Protein AF-A0A970LJ92-F1 (afdb_monomer)

Secondary structure (DSSP, 8-state):
--TTEEEEE-HHHHHHHHHHHHHHHHHHHH--TTTTTHHHHHHHHHHHT-HHHHHHHHHHHHHHHHHHHHHHHHHHHHHHHTEEEEETTEE-HHHHHHHHHHHHHHHHHHHHHHH-------HHHHHHHHHHHHHHHTT-TTS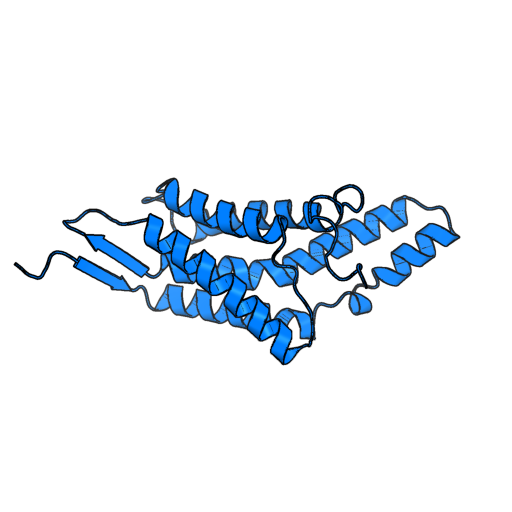-HHHHHHHHHHHHHHHHHHTT-GGGGGGT-S-TTT--

Structure (mmCIF, N/CA/C/O backbone):
data_AF-A0A970LJ92-F1
#
_entry.id   AF-A0A970LJ92-F1
#
loop_
_atom_site.group_PDB
_atom_site.id
_atom_site.type_symbol
_atom_site.label_atom_id
_atom_site.label_alt_id
_atom_site.label_comp_id
_atom_site.label_asym_id
_atom_site.label_entity_id
_atom_site.label_seq_id
_atom_site.pdbx_PDB_ins_code
_atom_site.Cartn_x
_atom_site.Cartn_y
_atom_site.Cartn_z
_atom_site.occupancy
_atom_site.B_iso_or_equiv
_atom_site.auth_seq_id
_atom_site.auth_comp_id
_atom_site.auth_asym_id
_atom_site.auth_atom_id
_atom_site.pdbx_PDB_model_num
ATOM 1 N N . MET A 1 1 ? 11.101 -5.619 -40.720 1.00 45.12 1 MET A N 1
ATOM 2 C CA . MET A 1 1 ? 10.030 -4.841 -40.057 1.00 45.12 1 MET A CA 1
ATOM 3 C C . MET A 1 1 ? 9.593 -5.571 -38.783 1.00 45.12 1 MET A C 1
ATOM 5 O O . MET A 1 1 ? 8.442 -5.957 -38.713 1.00 45.12 1 MET A O 1
ATOM 9 N N . ILE A 1 2 ? 10.493 -5.865 -37.826 1.00 51.31 2 ILE A N 1
ATOM 10 C CA . ILE A 1 2 ? 10.116 -6.641 -36.615 1.00 51.31 2 ILE A CA 1
ATOM 11 C C . ILE A 1 2 ? 10.767 -6.128 -35.303 1.00 51.31 2 ILE A C 1
ATOM 13 O O . ILE A 1 2 ? 10.144 -6.275 -34.263 1.00 51.31 2 ILE A O 1
ATOM 17 N N . ASP A 1 3 ? 11.875 -5.377 -35.302 1.00 56.06 3 ASP A N 1
ATOM 18 C CA . ASP A 1 3 ? 12.500 -4.929 -34.031 1.00 56.06 3 ASP A CA 1
ATOM 19 C C . ASP A 1 3 ? 12.093 -3.515 -33.573 1.00 56.06 3 ASP A C 1
ATOM 21 O O . ASP A 1 3 ? 12.941 -2.646 -33.378 1.00 56.06 3 ASP A O 1
ATOM 25 N N . ARG A 1 4 ? 10.789 -3.251 -33.409 1.00 68.06 4 ARG A N 1
ATOM 26 C CA . ARG A 1 4 ? 10.315 -1.959 -32.855 1.00 68.06 4 ARG A CA 1
ATOM 27 C C . ARG A 1 4 ? 10.109 -1.966 -31.342 1.00 68.06 4 ARG A C 1
ATOM 29 O O . ARG A 1 4 ? 10.055 -0.894 -30.750 1.00 68.06 4 ARG A O 1
ATOM 36 N N . ILE A 1 5 ? 9.994 -3.144 -30.723 1.00 72.69 5 ILE A N 1
ATOM 37 C CA . ILE A 1 5 ? 9.736 -3.300 -29.285 1.00 72.69 5 ILE A CA 1
ATOM 38 C C . ILE A 1 5 ? 11.010 -3.787 -28.599 1.00 72.69 5 ILE A C 1
ATOM 40 O O . ILE A 1 5 ? 11.493 -4.874 -28.912 1.00 72.69 5 ILE A O 1
ATOM 44 N N . LYS A 1 6 ? 11.528 -3.018 -27.637 1.00 77.50 6 LYS A N 1
ATOM 45 C CA . LYS A 1 6 ? 12.606 -3.462 -26.740 1.00 77.50 6 LYS A CA 1
ATOM 46 C C . LYS A 1 6 ? 12.075 -3.546 -25.314 1.00 77.50 6 LYS A C 1
ATOM 48 O O . LYS A 1 6 ? 11.396 -2.629 -24.846 1.00 77.50 6 LYS A O 1
ATOM 53 N N . ILE A 1 7 ? 12.374 -4.658 -24.647 1.00 77.44 7 ILE A N 1
ATOM 54 C CA . ILE A 1 7 ? 12.015 -4.906 -23.250 1.00 77.44 7 ILE A CA 1
ATOM 55 C C . ILE A 1 7 ? 13.312 -5.057 -22.462 1.00 77.44 7 ILE A C 1
ATOM 57 O O . ILE A 1 7 ? 14.014 -6.053 -22.625 1.00 77.44 7 ILE A O 1
ATOM 61 N N . ASP A 1 8 ? 13.596 -4.090 -21.597 1.00 81.00 8 ASP A N 1
ATOM 62 C CA . ASP A 1 8 ? 14.701 -4.159 -20.645 1.00 81.00 8 ASP A CA 1
ATOM 63 C C . ASP A 1 8 ? 14.162 -4.523 -19.258 1.00 81.00 8 ASP A C 1
ATOM 65 O O . ASP A 1 8 ? 13.106 -4.046 -18.833 1.00 81.00 8 ASP A O 1
ATOM 69 N N . PHE A 1 9 ? 14.878 -5.403 -18.553 1.00 84.25 9 PHE A N 1
ATOM 70 C CA . PHE A 1 9 ? 14.447 -5.942 -17.264 1.00 84.25 9 PHE A CA 1
ATOM 71 C C . PHE A 1 9 ? 15.549 -5.849 -16.207 1.00 84.25 9 PHE A C 1
ATOM 73 O O . PHE A 1 9 ? 16.580 -6.526 -16.298 1.00 84.25 9 PHE A O 1
ATOM 80 N N . GLU A 1 10 ? 15.317 -5.057 -15.157 1.00 87.69 10 GLU A N 1
ATOM 81 C CA . GLU A 1 10 ? 16.270 -4.913 -14.055 1.00 87.69 10 GLU A CA 1
ATOM 82 C C . GLU A 1 10 ? 16.042 -5.993 -12.985 1.00 87.69 10 GLU A C 1
ATOM 84 O O . GLU A 1 10 ? 15.281 -5.827 -12.028 1.00 87.69 10 GLU A O 1
ATOM 89 N N . LYS A 1 11 ? 16.766 -7.114 -13.120 1.00 89.38 11 LYS A N 1
ATOM 90 C CA . LYS A 1 11 ? 16.648 -8.296 -12.241 1.00 89.38 11 LYS A CA 1
ATOM 91 C C . LYS A 1 11 ? 16.735 -7.972 -10.746 1.00 89.38 11 LYS A C 1
ATOM 93 O O . LYS A 1 11 ? 16.031 -8.585 -9.947 1.00 89.38 11 LYS A O 1
ATOM 98 N N . ARG A 1 12 ? 17.597 -7.024 -10.360 1.00 90.94 12 ARG A N 1
ATOM 99 C CA . ARG A 1 12 ? 17.777 -6.623 -8.957 1.00 90.94 12 ARG A CA 1
ATOM 100 C C . ARG A 1 12 ? 16.501 -6.002 -8.391 1.00 90.94 12 ARG A C 1
ATOM 102 O O . ARG A 1 12 ? 16.063 -6.408 -7.319 1.00 90.94 12 ARG A O 1
ATOM 109 N N . ASN A 1 13 ? 15.907 -5.049 -9.105 1.00 90.00 13 ASN A N 1
ATOM 110 C CA . ASN A 1 13 ? 14.698 -4.367 -8.645 1.00 90.00 13 ASN A CA 1
ATOM 111 C C . ASN A 1 13 ? 13.528 -5.348 -8.618 1.00 90.00 13 ASN A C 1
ATOM 113 O O . ASN A 1 13 ? 12.818 -5.409 -7.621 1.00 90.00 13 ASN A O 1
ATOM 117 N N . ALA A 1 14 ? 13.405 -6.202 -9.637 1.00 91.12 14 ALA A N 1
ATOM 118 C CA . ALA A 1 14 ? 12.398 -7.256 -9.644 1.00 91.12 14 ALA A CA 1
ATOM 119 C C . ALA A 1 14 ? 12.512 -8.187 -8.426 1.00 91.12 14 ALA A C 1
ATOM 121 O O . ALA A 1 14 ? 11.508 -8.475 -7.780 1.00 91.12 14 ALA A O 1
ATOM 122 N N . PHE A 1 15 ? 13.729 -8.611 -8.061 1.00 94.06 15 PHE A N 1
ATOM 123 C CA . PHE A 1 15 ? 13.947 -9.440 -6.873 1.00 94.06 15 PHE A CA 1
ATOM 124 C C . PHE A 1 15 ? 13.547 -8.720 -5.579 1.00 94.06 15 PHE A C 1
ATOM 126 O O . PHE A 1 15 ? 12.848 -9.300 -4.750 1.00 94.06 15 PHE A O 1
ATOM 133 N N . ILE A 1 16 ? 13.934 -7.448 -5.421 1.00 93.81 16 ILE A N 1
ATOM 134 C CA . ILE A 1 16 ? 13.539 -6.623 -4.266 1.00 93.81 16 ILE A CA 1
ATOM 135 C C . ILE A 1 16 ? 12.014 -6.497 -4.194 1.00 93.81 16 ILE A C 1
ATOM 137 O O . ILE A 1 16 ? 11.426 -6.671 -3.128 1.00 93.81 16 ILE A O 1
ATOM 141 N N . GLY A 1 17 ? 11.367 -6.227 -5.327 1.00 93.50 17 GLY A N 1
ATOM 142 C CA . GLY A 1 17 ? 9.921 -6.091 -5.397 1.00 93.50 17 GLY A CA 1
ATOM 143 C C . GLY A 1 17 ? 9.191 -7.392 -5.049 1.00 93.50 17 GLY A C 1
ATOM 144 O O . GLY A 1 17 ? 8.274 -7.372 -4.232 1.00 93.50 17 GLY A O 1
ATOM 145 N N . ILE A 1 18 ? 9.648 -8.535 -5.575 1.00 94.06 18 ILE A N 1
ATOM 146 C CA . ILE A 1 18 ? 9.107 -9.862 -5.230 1.00 94.06 18 ILE A CA 1
ATOM 147 C C . ILE A 1 18 ? 9.282 -10.145 -3.736 1.00 94.06 18 ILE A C 1
ATOM 149 O O . ILE A 1 18 ? 8.331 -10.562 -3.078 1.00 94.06 18 ILE A O 1
ATOM 153 N N . PHE A 1 19 ? 10.468 -9.883 -3.184 1.00 95.56 19 PHE A N 1
ATOM 154 C CA . PHE A 1 19 ? 10.735 -10.061 -1.758 1.00 95.56 19 PHE A CA 1
ATOM 155 C C . PHE A 1 19 ? 9.777 -9.233 -0.889 1.00 95.56 19 PHE A C 1
ATOM 157 O O . PHE A 1 19 ? 9.205 -9.752 0.069 1.00 95.56 19 PHE A O 1
ATOM 164 N N . LEU A 1 20 ? 9.537 -7.971 -1.254 1.00 95.19 20 LEU A N 1
ATOM 165 C CA . LEU A 1 20 ? 8.592 -7.099 -0.553 1.00 95.19 20 LEU A CA 1
ATOM 166 C C . LEU A 1 20 ? 7.137 -7.583 -0.665 1.00 95.19 20 LEU A C 1
ATOM 168 O O . LEU A 1 20 ? 6.407 -7.539 0.326 1.00 95.19 20 LEU A O 1
ATOM 172 N N . VAL A 1 21 ? 6.722 -8.102 -1.826 1.00 94.25 21 VAL A N 1
ATOM 173 C CA . VAL A 1 21 ? 5.400 -8.733 -1.988 1.00 94.25 21 VAL A CA 1
ATOM 174 C C . VAL A 1 21 ? 5.255 -9.943 -1.069 1.00 94.25 21 VAL A C 1
ATOM 176 O O . VAL A 1 21 ? 4.251 -10.052 -0.367 1.00 94.25 21 VAL A O 1
ATOM 179 N N . VAL A 1 22 ? 6.264 -10.817 -1.014 1.00 93.62 22 VAL A N 1
ATOM 180 C CA . VAL A 1 22 ? 6.262 -11.984 -0.118 1.00 93.62 22 VAL A CA 1
ATOM 181 C C . VAL A 1 22 ? 6.188 -11.552 1.347 1.00 93.62 22 VAL A C 1
ATOM 183 O O . VAL A 1 22 ? 5.393 -12.111 2.101 1.00 93.62 22 VAL A O 1
ATOM 186 N N . LEU A 1 23 ? 6.939 -10.519 1.746 1.00 93.12 23 LEU A N 1
ATOM 187 C CA . LEU A 1 23 ? 6.827 -9.941 3.088 1.00 93.12 23 LEU A CA 1
ATOM 188 C C . LEU A 1 23 ? 5.419 -9.408 3.373 1.00 93.12 23 LEU A C 1
ATOM 190 O O . LEU A 1 23 ? 4.900 -9.629 4.462 1.00 93.12 23 LEU A O 1
ATOM 194 N N . GLY A 1 24 ? 4.780 -8.750 2.404 1.00 90.31 24 GLY A N 1
ATOM 195 C CA . GLY A 1 24 ? 3.407 -8.264 2.546 1.00 90.31 24 GLY A CA 1
ATOM 196 C C . GLY A 1 24 ? 2.387 -9.393 2.697 1.00 90.31 24 GLY A C 1
ATOM 197 O O . GLY A 1 24 ? 1.479 -9.283 3.515 1.00 90.31 24 GLY A O 1
ATOM 198 N N . ILE A 1 25 ? 2.571 -10.502 1.975 1.00 88.88 25 ILE A N 1
ATOM 199 C CA . ILE A 1 25 ? 1.747 -11.712 2.120 1.00 88.88 25 ILE A CA 1
ATOM 200 C C . ILE A 1 25 ? 1.982 -12.378 3.483 1.00 88.88 25 ILE A C 1
ATOM 202 O O . ILE A 1 25 ? 1.052 -12.921 4.068 1.00 88.88 25 ILE A O 1
ATOM 206 N N . ALA A 1 26 ? 3.207 -12.343 4.009 1.00 88.94 26 ALA A N 1
ATOM 207 C CA . ALA A 1 26 ? 3.537 -12.900 5.320 1.00 88.94 26 ALA A CA 1
ATOM 208 C C . ALA A 1 26 ? 3.135 -11.985 6.492 1.00 88.94 26 ALA A C 1
ATOM 210 O O . ALA A 1 26 ? 2.993 -12.464 7.615 1.00 88.94 26 ALA A O 1
ATOM 211 N N . ALA A 1 27 ? 2.931 -10.684 6.257 1.00 87.75 27 ALA A N 1
ATOM 212 C CA . ALA A 1 27 ? 2.654 -9.698 7.302 1.00 87.75 27 ALA A CA 1
ATOM 213 C C . ALA A 1 27 ? 1.493 -10.074 8.250 1.00 87.75 27 ALA A C 1
ATOM 215 O O . ALA A 1 27 ? 1.670 -9.905 9.460 1.00 87.75 27 ALA A O 1
ATOM 216 N N . PRO A 1 28 ? 0.357 -10.643 7.788 1.00 84.56 28 PRO A N 1
ATOM 217 C CA . PRO A 1 28 ? -0.747 -11.038 8.669 1.00 84.56 28 PRO A 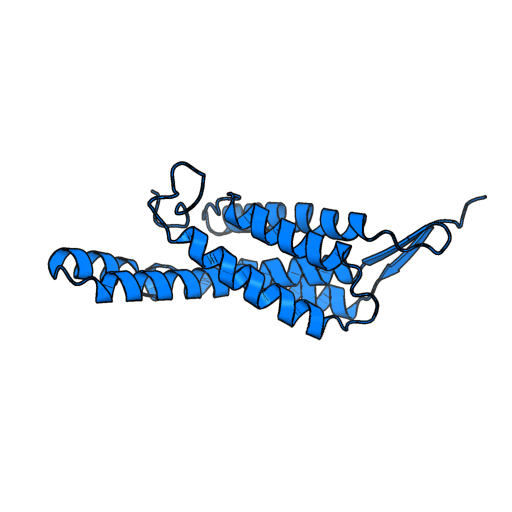CA 1
ATOM 218 C C . PRO A 1 28 ? -0.377 -12.074 9.745 1.00 84.56 28 PRO A C 1
ATOM 220 O O . PRO A 1 28 ? -1.047 -12.136 10.775 1.00 84.56 28 PRO A O 1
ATOM 223 N N . LEU A 1 29 ? 0.700 -12.853 9.555 1.00 82.94 29 LEU A N 1
ATOM 224 C CA . LEU A 1 29 ? 1.195 -13.808 10.561 1.00 82.94 29 LEU A CA 1
ATOM 225 C C . LEU A 1 29 ? 1.667 -13.114 11.842 1.00 82.94 29 LEU A C 1
ATOM 227 O O . LEU A 1 29 ? 1.527 -13.658 12.934 1.00 82.94 29 LEU A O 1
ATOM 231 N N . ILE A 1 30 ? 2.256 -11.925 11.696 1.00 80.38 30 ILE A N 1
ATOM 232 C CA . ILE A 1 30 ? 2.944 -11.208 12.777 1.00 80.38 30 ILE A CA 1
ATOM 233 C C . ILE A 1 30 ? 2.180 -9.943 13.167 1.00 80.38 30 ILE A C 1
ATOM 235 O O . ILE A 1 30 ? 2.301 -9.476 14.294 1.00 80.38 30 ILE A O 1
ATOM 239 N N . VAL A 1 31 ? 1.393 -9.371 12.258 1.00 80.75 31 VAL A N 1
ATOM 240 C CA . VAL A 1 31 ? 0.761 -8.056 12.399 1.00 80.75 31 VAL A CA 1
ATOM 241 C C . VAL A 1 31 ? -0.745 -8.237 12.225 1.00 80.75 31 VAL A C 1
ATOM 243 O O . VAL A 1 31 ? -1.238 -8.281 11.100 1.00 80.75 31 VAL A O 1
ATOM 246 N N . ASN A 1 32 ? -1.479 -8.386 13.334 1.00 78.38 32 ASN A N 1
ATOM 247 C CA . ASN A 1 32 ? -2.925 -8.617 13.320 1.00 78.38 32 ASN A CA 1
ATOM 248 C C . ASN A 1 32 ? -3.675 -7.735 14.338 1.00 78.38 32 ASN A C 1
ATOM 250 O O . ASN A 1 32 ? -3.104 -7.146 15.248 1.00 78.38 32 ASN A O 1
ATOM 254 N N . VAL A 1 33 ? -4.992 -7.604 14.184 1.00 71.62 33 VAL A N 1
ATOM 255 C CA . VAL A 1 33 ? -5.797 -6.691 15.022 1.00 71.62 33 VAL A CA 1
ATOM 256 C C . VAL A 1 33 ? -5.747 -7.082 16.509 1.00 71.62 33 VAL A C 1
ATOM 258 O O . VAL A 1 33 ? -5.744 -6.216 17.391 1.00 71.62 33 VAL A O 1
ATOM 261 N N . ASN A 1 34 ? -5.635 -8.385 16.785 1.00 72.94 34 ASN A N 1
ATOM 262 C CA . ASN A 1 34 ? -5.606 -8.936 18.137 1.00 72.94 34 ASN A CA 1
ATOM 263 C C . ASN A 1 34 ? -4.310 -8.576 18.869 1.00 72.94 34 ASN A C 1
ATOM 265 O O . ASN A 1 34 ? -4.352 -8.115 20.009 1.00 72.94 34 ASN A O 1
ATOM 269 N N . ASN A 1 35 ? -3.157 -8.729 18.214 1.00 77.81 35 ASN A N 1
ATOM 270 C CA . ASN A 1 35 ? -1.865 -8.477 18.843 1.00 77.81 35 ASN A CA 1
ATOM 271 C C . ASN A 1 35 ? -1.581 -6.982 19.065 1.00 77.81 35 ASN A C 1
ATOM 273 O O . ASN A 1 35 ? -0.878 -6.637 20.014 1.00 77.81 35 ASN A O 1
ATOM 277 N N . PHE A 1 36 ? -2.195 -6.086 18.286 1.00 78.69 36 PHE A N 1
ATOM 278 C CA . PHE A 1 36 ? -2.111 -4.637 18.525 1.00 78.69 36 PHE A CA 1
ATOM 279 C C . PHE A 1 36 ? -3.093 -4.131 19.599 1.00 78.69 36 PHE A C 1
ATOM 281 O O . PHE A 1 36 ? -2.986 -2.976 20.040 1.00 78.69 36 PHE A O 1
ATOM 288 N N . GLY A 1 37 ? -4.021 -4.980 20.059 1.00 82.94 37 GLY A N 1
ATOM 289 C CA . GLY A 1 37 ? -4.989 -4.655 21.110 1.00 82.94 37 GLY A CA 1
ATOM 290 C C . GLY A 1 37 ? -5.983 -3.566 20.704 1.00 82.94 37 GLY A C 1
ATOM 291 O O . GLY A 1 37 ? -6.413 -2.785 21.551 1.00 82.94 37 GLY A O 1
ATOM 292 N N . ILE A 1 38 ? -6.305 -3.474 19.410 1.00 85.50 38 ILE A N 1
ATOM 293 C CA . ILE A 1 38 ? -7.172 -2.422 18.859 1.00 85.50 38 ILE A CA 1
ATOM 294 C C . ILE A 1 38 ? -8.601 -2.598 19.377 1.00 85.50 38 ILE A C 1
ATOM 296 O O . ILE A 1 38 ? -9.173 -1.646 19.897 1.00 85.50 38 ILE A O 1
ATOM 300 N N . LEU A 1 39 ? -9.134 -3.825 19.333 1.00 84.25 39 LEU A N 1
ATOM 301 C CA . LEU A 1 39 ? -10.480 -4.138 19.832 1.00 84.25 39 LEU A CA 1
ATOM 302 C C . LEU A 1 39 ? -10.632 -3.780 21.313 1.00 84.25 39 LEU A C 1
ATOM 304 O O . LEU A 1 39 ? -11.570 -3.086 21.684 1.00 84.25 39 LEU A O 1
ATOM 308 N N . ARG A 1 40 ? -9.640 -4.129 22.141 1.00 86.38 40 ARG A N 1
ATOM 309 C CA . ARG A 1 40 ? -9.635 -3.791 23.572 1.00 86.38 40 ARG A CA 1
ATOM 310 C C . ARG A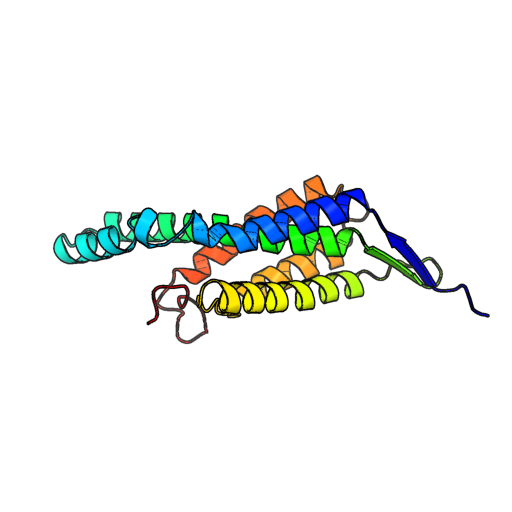 1 40 ? -9.662 -2.280 23.822 1.00 86.38 40 ARG A C 1
ATOM 312 O O . ARG A 1 40 ? -10.262 -1.835 24.795 1.00 86.38 40 ARG A O 1
ATOM 319 N N . LEU A 1 41 ? -9.000 -1.485 22.978 1.00 87.56 41 LEU A N 1
ATOM 320 C CA . LEU A 1 41 ? -9.040 -0.024 23.083 1.00 87.56 41 LEU A CA 1
ATOM 321 C C . LEU A 1 41 ? -10.399 0.540 22.670 1.00 87.56 41 LEU A C 1
ATOM 323 O O . LEU A 1 41 ? -10.883 1.455 23.331 1.00 87.56 41 LEU A O 1
ATOM 327 N N . ILE A 1 42 ? -11.017 -0.016 21.624 1.00 86.38 42 ILE A N 1
ATOM 328 C CA . ILE A 1 42 ? -12.373 0.359 21.204 1.00 86.38 42 ILE A CA 1
ATOM 329 C C . ILE A 1 42 ? -13.367 0.035 22.327 1.00 86.38 42 ILE A C 1
ATOM 331 O O . ILE A 1 42 ? -14.101 0.919 22.758 1.00 86.38 42 ILE A O 1
ATOM 335 N N . GLU A 1 43 ? -13.337 -1.177 22.880 1.00 87.50 43 GLU A N 1
ATOM 336 C CA . GLU A 1 43 ? -14.203 -1.578 23.997 1.00 87.50 43 GLU A CA 1
ATOM 337 C C . GLU A 1 43 ? -14.016 -0.677 25.226 1.00 87.50 43 GLU A C 1
ATOM 339 O O . GLU A 1 43 ? -14.984 -0.122 25.746 1.00 87.50 43 GLU A O 1
ATOM 344 N N . ALA A 1 44 ? -12.767 -0.458 25.655 1.00 89.00 44 ALA A N 1
ATOM 345 C CA . ALA A 1 44 ? -12.465 0.406 26.796 1.00 89.00 44 ALA A CA 1
ATOM 346 C C . ALA A 1 44 ? -12.903 1.858 26.561 1.00 89.00 44 ALA A C 1
ATOM 348 O O . ALA A 1 44 ? -13.318 2.541 27.491 1.00 89.00 44 ALA A O 1
ATOM 349 N N . SER A 1 45 ? -12.836 2.342 25.321 1.00 90.00 45 SER A N 1
ATOM 350 C CA . SER A 1 45 ? -13.262 3.702 25.002 1.00 90.00 45 SER A CA 1
ATOM 351 C C . SER A 1 45 ? -14.767 3.919 25.138 1.00 90.00 45 SER A C 1
ATOM 353 O O . SER A 1 45 ? -15.187 4.992 25.565 1.00 90.00 45 SER A O 1
ATOM 355 N N . VAL A 1 46 ? -15.568 2.896 24.821 1.00 89.06 46 VAL A N 1
ATOM 356 C CA . VAL A 1 46 ? -17.027 2.936 24.968 1.00 89.06 46 VAL A CA 1
ATOM 357 C C . VAL A 1 46 ? -17.401 2.883 26.445 1.00 89.06 46 VAL A C 1
ATOM 359 O O . VAL A 1 46 ? -18.241 3.661 26.887 1.00 89.06 46 VAL A O 1
ATOM 362 N N . LEU A 1 47 ? -16.745 2.008 27.214 1.00 90.94 47 LEU A N 1
ATOM 363 C CA . LEU A 1 47 ? -16.985 1.871 28.652 1.00 90.94 47 LEU A CA 1
ATOM 364 C C . LEU A 1 47 ? -16.606 3.138 29.427 1.00 90.94 47 LEU A C 1
ATOM 366 O O . LEU A 1 47 ? -17.374 3.599 30.266 1.00 90.94 47 LEU A O 1
ATOM 370 N N . ASP A 1 48 ? -15.451 3.723 29.110 1.00 90.75 48 ASP A N 1
ATOM 371 C CA . ASP A 1 48 ? -14.909 4.869 29.843 1.00 90.75 48 ASP A CA 1
ATOM 372 C C . ASP A 1 48 ? -15.341 6.224 29.249 1.00 90.75 48 ASP A C 1
ATOM 374 O O . ASP A 1 48 ? -14.966 7.271 29.775 1.00 90.75 48 ASP A O 1
ATOM 378 N N . SER A 1 49 ? -16.113 6.223 28.150 1.00 86.31 49 SER A N 1
ATOM 379 C CA . SER A 1 49 ? -16.471 7.422 27.365 1.00 86.31 49 SER A CA 1
ATOM 380 C C . SER A 1 49 ? -15.254 8.287 26.990 1.00 86.31 49 SER A C 1
ATOM 382 O O . SER A 1 49 ? -15.320 9.516 26.957 1.00 86.31 49 SER A O 1
ATOM 384 N N . ASP A 1 50 ? -14.126 7.631 26.707 1.00 89.38 50 ASP A N 1
ATOM 385 C CA . ASP A 1 50 ? -12.825 8.260 26.478 1.00 89.38 50 ASP A CA 1
ATOM 386 C C . ASP A 1 50 ? -12.501 8.299 24.978 1.00 89.38 50 ASP A C 1
ATOM 388 O O . ASP A 1 50 ? -12.048 7.324 24.368 1.00 89.38 50 ASP A O 1
ATOM 392 N N . SER A 1 51 ? -12.702 9.469 24.376 1.00 87.50 51 SER A N 1
ATOM 393 C CA . SER A 1 51 ? -12.403 9.727 22.965 1.00 87.50 51 SER A CA 1
ATOM 394 C C . SER A 1 51 ? -10.907 9.638 22.632 1.00 87.50 51 SER A C 1
ATOM 396 O O . SER A 1 51 ? -10.556 9.347 21.484 1.00 87.50 51 SER A O 1
ATOM 398 N N . GLY A 1 52 ? -10.015 9.791 23.616 1.00 91.00 52 GLY A N 1
ATOM 399 C CA . GLY A 1 52 ? -8.578 9.572 23.450 1.00 91.00 52 GLY A CA 1
ATOM 400 C C . GLY A 1 52 ? -8.242 8.108 23.156 1.00 91.00 52 GLY A C 1
ATOM 401 O O . GLY A 1 52 ? -7.380 7.828 22.319 1.00 91.00 52 GLY A O 1
ATOM 402 N N . LYS A 1 53 ? -8.969 7.160 23.764 1.00 89.69 53 LYS A N 1
ATOM 403 C CA . LYS A 1 53 ? -8.804 5.720 23.491 1.00 89.69 53 LYS A CA 1
ATOM 404 C C . LYS A 1 53 ? -9.284 5.332 22.093 1.00 89.69 53 LYS A C 1
ATOM 406 O O . LYS A 1 53 ? -8.605 4.539 21.438 1.00 89.69 53 LYS A O 1
ATOM 411 N N . ILE A 1 54 ? -10.374 5.934 21.604 1.00 89.06 54 ILE A N 1
ATOM 412 C CA . ILE A 1 54 ? -10.823 5.766 20.205 1.00 89.06 54 ILE A CA 1
ATOM 413 C C . ILE A 1 54 ? -9.752 6.280 19.248 1.00 89.06 54 ILE A C 1
ATOM 415 O O . ILE A 1 54 ? -9.378 5.583 18.306 1.00 89.06 54 ILE A O 1
ATOM 419 N N . LEU A 1 55 ? -9.222 7.480 19.504 1.00 91.00 55 LEU A N 1
ATOM 420 C CA . LEU A 1 55 ? -8.181 8.065 18.666 1.00 91.00 55 LEU A CA 1
ATOM 421 C C . LEU A 1 55 ? -6.930 7.174 18.638 1.00 91.00 55 LEU A C 1
ATOM 423 O O . LEU A 1 55 ? -6.396 6.889 17.569 1.00 91.00 55 LEU A O 1
ATOM 427 N N . LEU A 1 56 ? -6.498 6.663 19.794 1.00 92.44 56 LEU A N 1
ATOM 428 C CA . LEU A 1 56 ? -5.369 5.737 19.879 1.00 92.44 56 LEU A CA 1
ATOM 429 C C . LEU A 1 56 ? -5.626 4.429 19.114 1.00 92.44 56 LEU A C 1
ATOM 431 O O . LEU A 1 56 ? -4.721 3.930 18.442 1.00 92.44 56 LEU A O 1
ATOM 435 N N . ALA A 1 57 ? -6.841 3.879 19.192 1.00 89.75 57 ALA A N 1
ATOM 436 C CA . ALA A 1 57 ? -7.233 2.703 18.417 1.00 89.75 57 ALA A CA 1
ATOM 437 C C . ALA A 1 57 ? -7.157 2.977 16.908 1.00 89.75 57 ALA A C 1
ATOM 439 O O . ALA A 1 57 ? -6.585 2.171 16.174 1.00 89.75 57 ALA A O 1
ATOM 440 N N . ALA A 1 58 ? -7.645 4.141 16.465 1.00 89.00 58 ALA A N 1
ATOM 441 C CA . ALA A 1 58 ? -7.572 4.578 15.075 1.00 89.00 58 ALA A CA 1
ATOM 442 C C . ALA A 1 58 ? -6.120 4.674 14.581 1.00 89.00 58 ALA A C 1
ATOM 444 O O . ALA A 1 58 ? -5.776 4.057 13.576 1.00 89.00 58 ALA A O 1
ATOM 445 N N . PHE A 1 59 ? -5.234 5.355 15.319 1.00 91.62 59 PHE A N 1
ATOM 446 C CA . PHE A 1 59 ? -3.808 5.430 14.971 1.00 91.62 59 PHE A CA 1
ATOM 447 C C . PHE A 1 59 ? -3.156 4.047 14.890 1.00 91.62 59 PHE A C 1
ATOM 449 O O . PHE A 1 59 ? -2.423 3.762 13.941 1.00 91.62 59 PHE A O 1
ATOM 456 N N . LYS A 1 60 ? -3.427 3.167 15.86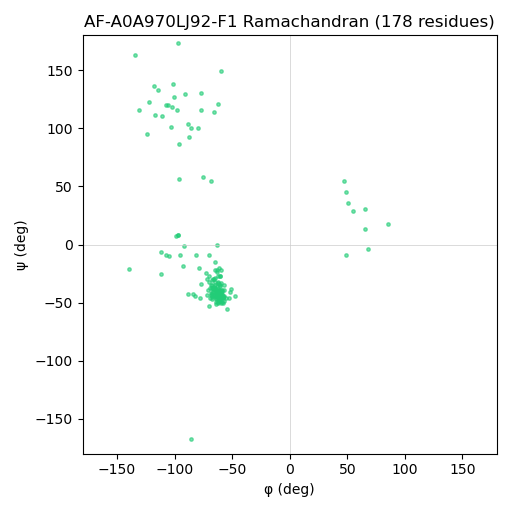3 1.00 91.25 60 LYS A N 1
ATOM 457 C CA . LYS A 1 60 ? -2.905 1.796 15.840 1.00 91.25 60 LYS A CA 1
ATOM 458 C C . LYS A 1 60 ? -3.397 1.014 14.628 1.00 91.25 60 LYS A C 1
ATOM 460 O O . LYS A 1 60 ? -2.605 0.279 14.048 1.00 91.25 60 LYS A O 1
ATOM 465 N N . LEU A 1 61 ? -4.659 1.186 14.240 1.00 88.12 61 LEU A N 1
ATOM 466 C CA . LEU A 1 61 ? -5.226 0.547 13.057 1.00 88.12 61 LEU A CA 1
ATOM 467 C C . LEU A 1 61 ? -4.576 1.068 11.770 1.00 88.12 61 LEU A C 1
ATOM 469 O O . LEU A 1 61 ? -4.168 0.264 10.940 1.00 88.12 61 LEU A O 1
ATOM 473 N N . VAL A 1 62 ? -4.372 2.383 11.640 1.00 90.62 62 VAL A N 1
ATOM 474 C CA . VAL A 1 62 ? -3.641 2.971 10.502 1.00 90.62 62 VAL A CA 1
ATOM 475 C C . VAL A 1 62 ? -2.223 2.409 10.407 1.00 90.62 62 VAL A C 1
ATOM 477 O O . VAL A 1 62 ? -1.782 2.031 9.321 1.00 90.62 62 VAL A O 1
ATOM 480 N N . ILE A 1 63 ? -1.502 2.321 11.529 1.00 91.25 63 ILE A N 1
ATOM 481 C CA . ILE A 1 63 ? -0.143 1.761 11.568 1.00 91.25 63 ILE A CA 1
ATOM 482 C C . ILE A 1 63 ? -0.163 0.281 11.177 1.00 91.25 63 ILE A C 1
ATOM 484 O O . ILE A 1 63 ? 0.630 -0.130 10.331 1.00 91.25 63 ILE A O 1
ATOM 488 N N . LEU A 1 64 ? -1.085 -0.503 11.740 1.00 89.75 64 LEU A N 1
ATOM 489 C CA . LEU A 1 64 ? -1.261 -1.920 11.423 1.00 89.75 64 LEU A CA 1
ATOM 490 C C . LEU A 1 64 ? -1.524 -2.123 9.924 1.00 89.75 64 LEU A C 1
ATOM 492 O O . LEU A 1 64 ? -0.870 -2.941 9.275 1.00 89.75 64 LEU A O 1
ATOM 496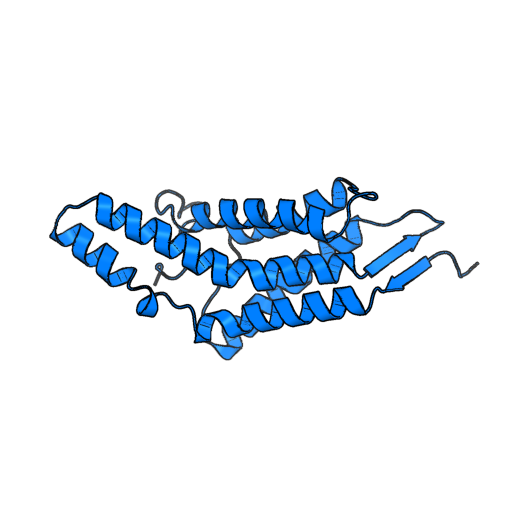 N N . ASN A 1 65 ? -2.460 -1.357 9.364 1.00 87.62 65 ASN A N 1
ATOM 497 C CA . ASN A 1 65 ? -2.812 -1.423 7.950 1.00 87.62 65 ASN A CA 1
ATOM 498 C C . ASN A 1 65 ? -1.628 -1.000 7.082 1.00 87.62 65 ASN A C 1
ATOM 500 O O . ASN A 1 65 ? -1.293 -1.702 6.137 1.00 87.62 65 ASN A O 1
ATOM 504 N N . SER A 1 66 ? -0.906 0.055 7.466 1.00 90.31 66 SER A N 1
ATOM 505 C CA . SER A 1 66 ? 0.302 0.506 6.765 1.00 90.31 66 SER A CA 1
ATOM 506 C C . SER A 1 66 ? 1.397 -0.559 6.762 1.00 90.31 66 SER A C 1
ATOM 508 O O . SER A 1 66 ? 1.986 -0.826 5.720 1.00 90.31 66 SER A O 1
ATOM 510 N N . MET A 1 67 ? 1.658 -1.206 7.901 1.00 89.81 67 MET A N 1
ATOM 511 C CA . MET A 1 67 ? 2.656 -2.277 8.005 1.00 89.81 67 MET A CA 1
ATOM 512 C C . MET A 1 67 ? 2.318 -3.474 7.113 1.00 89.81 67 MET A C 1
ATOM 514 O O . MET A 1 67 ? 3.225 -4.101 6.570 1.00 89.81 67 MET A O 1
ATOM 518 N N . ARG A 1 68 ? 1.027 -3.777 6.941 1.00 87.38 68 ARG A N 1
ATOM 519 C CA . ARG A 1 68 ? 0.563 -4.845 6.046 1.00 87.38 68 ARG A CA 1
ATOM 520 C C . ARG A 1 68 ? 0.587 -4.418 4.582 1.00 87.38 68 ARG A C 1
ATOM 522 O O . ARG A 1 68 ? 1.072 -5.178 3.750 1.00 87.38 68 ARG A O 1
ATOM 529 N N . ALA A 1 69 ? 0.090 -3.217 4.286 1.00 87.81 69 ALA A N 1
ATOM 530 C CA . ALA A 1 69 ? -0.084 -2.649 2.952 1.00 87.81 69 ALA A CA 1
ATOM 531 C C . ALA A 1 69 ? 1.245 -2.299 2.274 1.00 87.81 69 ALA A C 1
ATOM 533 O O . ALA A 1 69 ? 1.521 -2.738 1.155 1.00 87.81 69 ALA A O 1
ATOM 534 N N . LEU A 1 70 ? 2.090 -1.522 2.956 1.00 91.00 70 LEU A N 1
ATOM 535 C CA . LEU A 1 70 ? 3.292 -0.935 2.365 1.00 91.00 70 LEU A CA 1
ATOM 536 C C . LEU A 1 70 ? 4.197 -1.963 1.672 1.00 91.00 70 LEU A C 1
ATOM 538 O O . LEU A 1 70 ? 4.578 -1.690 0.535 1.00 91.00 70 LEU A O 1
ATOM 542 N N . PRO A 1 71 ? 4.519 -3.137 2.256 1.00 92.69 71 PRO A N 1
ATOM 543 C CA . PRO A 1 71 ? 5.409 -4.091 1.602 1.00 92.69 71 PRO A CA 1
ATOM 544 C C . PRO A 1 71 ? 4.872 -4.581 0.253 1.00 92.69 71 PRO A C 1
ATOM 546 O O . PRO A 1 71 ? 5.588 -4.519 -0.742 1.00 92.69 71 PRO A O 1
ATOM 549 N N . HIS A 1 72 ? 3.608 -5.005 0.165 1.00 91.25 72 HIS A N 1
ATOM 550 C CA . HIS A 1 72 ? 3.096 -5.541 -1.098 1.00 91.25 72 HIS A CA 1
ATOM 551 C C . HIS A 1 72 ? 2.758 -4.460 -2.128 1.00 91.25 72 HIS A C 1
ATOM 553 O O . HIS A 1 72 ? 3.002 -4.678 -3.313 1.00 91.25 72 HIS A O 1
ATOM 559 N N . TYR A 1 73 ? 2.278 -3.284 -1.709 1.00 91.31 73 TYR A N 1
ATOM 560 C CA . TYR A 1 73 ? 2.060 -2.163 -2.630 1.00 91.31 73 TYR A CA 1
ATOM 561 C C . TYR A 1 73 ? 3.373 -1.608 -3.188 1.00 91.31 73 TYR A C 1
ATOM 563 O O . TYR A 1 73 ? 3.500 -1.414 -4.398 1.00 91.31 73 TYR A O 1
ATOM 571 N N . LEU A 1 74 ? 4.373 -1.405 -2.327 1.00 92.19 74 LEU A N 1
ATOM 572 C CA . LEU A 1 74 ? 5.692 -0.947 -2.754 1.00 92.19 74 LEU A CA 1
ATOM 573 C C . LEU A 1 74 ? 6.411 -2.018 -3.583 1.00 92.19 74 LEU A C 1
ATOM 575 O O . LEU A 1 74 ? 7.064 -1.696 -4.571 1.00 92.19 74 LEU A O 1
ATOM 579 N N . GLY A 1 75 ? 6.252 -3.292 -3.221 1.00 92.19 75 GLY A N 1
ATOM 580 C CA . GLY A 1 75 ? 6.771 -4.414 -3.992 1.00 92.19 75 GLY A CA 1
ATOM 581 C C . GLY A 1 75 ? 6.182 -4.477 -5.402 1.00 92.19 75 GLY A C 1
ATOM 582 O O . GLY A 1 75 ? 6.936 -4.563 -6.368 1.00 92.19 75 GLY A O 1
ATOM 583 N N . ALA A 1 76 ? 4.859 -4.340 -5.542 1.00 91.31 76 ALA A N 1
ATOM 584 C CA . ALA A 1 76 ? 4.192 -4.282 -6.845 1.00 91.31 76 ALA A CA 1
ATOM 585 C C . ALA A 1 76 ? 4.654 -3.082 -7.684 1.00 91.31 76 ALA A C 1
ATOM 587 O O . ALA A 1 76 ? 4.913 -3.234 -8.877 1.00 91.31 76 ALA A O 1
ATOM 588 N N . PHE A 1 77 ? 4.809 -1.912 -7.055 1.00 90.44 77 PHE A N 1
ATOM 589 C CA . PHE A 1 77 ? 5.363 -0.721 -7.700 1.00 90.44 77 PHE A CA 1
ATOM 590 C C . PHE A 1 77 ? 6.782 -0.967 -8.234 1.00 90.44 77 PHE A C 1
ATOM 592 O O . PHE A 1 77 ? 7.053 -0.709 -9.403 1.00 90.44 77 PHE A O 1
ATOM 599 N N . ILE A 1 78 ? 7.673 -1.531 -7.414 1.00 90.94 78 ILE A N 1
ATOM 600 C CA . ILE A 1 78 ? 9.059 -1.818 -7.809 1.00 90.94 78 ILE A CA 1
ATOM 601 C C . ILE A 1 78 ? 9.120 -2.880 -8.922 1.00 90.94 78 ILE A C 1
ATOM 603 O O . ILE A 1 78 ? 9.927 -2.755 -9.843 1.00 90.94 78 ILE A O 1
ATOM 607 N N . ILE A 1 79 ? 8.264 -3.910 -8.878 1.00 90.31 79 ILE A N 1
ATOM 608 C CA . ILE A 1 79 ? 8.158 -4.905 -9.960 1.00 90.31 79 ILE A CA 1
ATOM 609 C C . ILE A 1 79 ? 7.734 -4.222 -11.263 1.00 90.31 79 ILE A C 1
ATOM 611 O O . ILE A 1 79 ? 8.353 -4.458 -12.299 1.00 90.31 79 ILE A O 1
ATOM 615 N N . ALA A 1 80 ? 6.718 -3.359 -11.216 1.00 86.94 80 ALA A N 1
ATOM 616 C CA . ALA A 1 80 ? 6.262 -2.617 -12.387 1.00 86.94 80 ALA A CA 1
ATOM 617 C C . ALA A 1 80 ? 7.362 -1.705 -12.961 1.00 86.94 80 ALA A C 1
ATOM 619 O O . ALA A 1 80 ? 7.519 -1.625 -14.178 1.00 86.94 80 ALA A O 1
ATOM 620 N N . GLU A 1 81 ? 8.156 -1.068 -12.097 1.00 84.56 81 GLU A N 1
ATOM 621 C CA . GLU A 1 81 ? 9.263 -0.191 -12.496 1.00 84.56 81 GLU A CA 1
ATOM 622 C C . GLU A 1 81 ? 10.435 -0.966 -13.119 1.00 84.56 81 GLU A C 1
ATOM 624 O O . GLU A 1 81 ? 11.061 -0.483 -14.063 1.00 84.56 81 GLU A O 1
ATOM 629 N N . SER A 1 82 ? 10.661 -2.210 -12.669 1.00 86.44 82 SER A N 1
ATOM 630 C CA . SER A 1 82 ? 11.736 -3.084 -13.162 1.00 86.44 82 SER A CA 1
ATOM 631 C C . SER A 1 82 ? 11.593 -3.508 -14.628 1.00 86.44 82 SER A C 1
ATOM 633 O O . SER A 1 82 ? 12.564 -3.992 -15.214 1.00 86.44 82 SER A O 1
ATOM 635 N N . VAL A 1 83 ? 10.404 -3.333 -15.220 1.00 83.94 83 VAL A N 1
ATOM 636 C CA . VAL A 1 83 ? 10.120 -3.627 -16.627 1.00 83.94 83 VAL A CA 1
ATOM 637 C C . VAL A 1 83 ? 10.099 -2.319 -17.418 1.00 83.94 83 VAL A C 1
ATOM 639 O O . VAL A 1 83 ? 9.269 -1.432 -17.202 1.00 83.94 83 VAL A O 1
ATOM 642 N N . MET A 1 84 ? 11.000 -2.185 -18.383 1.00 78.69 84 MET A N 1
ATOM 643 C CA . MET A 1 84 ? 11.047 -1.046 -19.292 1.00 78.69 84 MET A CA 1
ATOM 644 C C . MET A 1 84 ? 10.666 -1.504 -20.692 1.00 78.69 84 MET A C 1
ATOM 646 O O . MET A 1 84 ? 11.393 -2.257 -21.328 1.00 78.69 84 MET A O 1
ATOM 650 N N . ILE A 1 85 ? 9.498 -1.061 -21.155 1.00 77.44 85 ILE A N 1
ATOM 651 C CA . ILE A 1 85 ? 8.990 -1.363 -22.494 1.00 77.44 85 ILE A CA 1
ATOM 652 C C . ILE A 1 85 ? 9.146 -0.100 -23.330 1.00 77.44 85 ILE A C 1
ATOM 654 O O . ILE A 1 85 ? 8.579 0.941 -22.989 1.00 77.44 85 ILE A O 1
ATOM 658 N N . SER A 1 86 ? 9.911 -0.191 -24.413 1.00 75.19 86 SER A N 1
ATOM 659 C CA . SER A 1 86 ? 10.063 0.888 -25.388 1.00 75.19 86 SER A CA 1
ATOM 660 C C . SER A 1 86 ? 9.559 0.447 -26.759 1.00 75.19 86 SER A C 1
ATOM 662 O O . SER A 1 86 ? 9.808 -0.680 -27.189 1.00 75.19 86 SER A O 1
ATOM 664 N N . LEU A 1 87 ? 8.820 1.336 -27.421 1.00 73.38 87 LEU A N 1
ATOM 665 C CA . LEU A 1 87 ? 8.325 1.185 -28.786 1.00 73.38 87 LEU A CA 1
ATOM 666 C C . LEU A 1 87 ? 8.843 2.362 -29.608 1.00 73.38 87 LEU A C 1
ATOM 668 O O . LEU A 1 87 ? 8.579 3.507 -29.247 1.00 73.38 87 LEU A O 1
ATOM 672 N N . ASP A 1 88 ? 9.568 2.085 -30.694 1.00 68.06 88 ASP A N 1
ATOM 673 C CA . ASP A 1 88 ? 10.177 3.125 -31.542 1.00 68.06 88 ASP A CA 1
ATOM 674 C C . ASP A 1 88 ? 10.950 4.174 -30.709 1.00 68.06 88 ASP A C 1
ATOM 676 O O . ASP A 1 88 ? 10.788 5.377 -30.879 1.00 68.06 88 ASP A O 1
ATOM 680 N N . GLU A 1 89 ? 11.756 3.697 -29.749 1.00 66.38 89 GLU A N 1
ATOM 681 C CA . GLU A 1 89 ? 12.559 4.500 -28.801 1.00 66.38 89 GLU A CA 1
ATOM 682 C C . GLU A 1 89 ? 11.760 5.317 -27.763 1.00 66.38 89 GLU A C 1
ATOM 684 O O . GLU A 1 89 ? 12.348 5.886 -26.842 1.00 66.38 89 GLU A O 1
ATOM 689 N N . SER A 1 90 ? 10.423 5.308 -27.824 1.00 67.19 90 SER A N 1
ATOM 690 C CA . SER A 1 90 ? 9.549 5.924 -26.821 1.00 67.19 90 SER A CA 1
ATOM 691 C C . SER A 1 90 ? 9.175 4.934 -25.716 1.00 67.19 90 SER A C 1
ATOM 693 O O . SER A 1 90 ? 8.732 3.815 -25.980 1.00 67.19 90 SER A O 1
ATOM 695 N N . ILE A 1 91 ? 9.344 5.333 -24.455 1.00 68.75 91 ILE A N 1
ATOM 696 C CA . ILE A 1 91 ? 9.015 4.503 -23.288 1.00 68.75 91 ILE A CA 1
ATOM 697 C C . ILE A 1 91 ? 7.501 4.502 -23.063 1.00 68.75 91 ILE A C 1
ATOM 699 O O . ILE A 1 91 ? 6.868 5.554 -22.970 1.00 68.75 91 ILE A O 1
ATOM 703 N N . ILE A 1 92 ? 6.920 3.312 -22.907 1.00 73.00 92 ILE A N 1
ATOM 704 C CA . ILE A 1 92 ? 5.483 3.142 -22.700 1.00 73.00 92 ILE A CA 1
ATOM 705 C C . ILE A 1 92 ? 5.165 3.015 -21.201 1.00 73.00 92 ILE A C 1
ATOM 707 O O . ILE A 1 92 ? 5.047 1.917 -20.655 1.00 73.00 92 ILE A O 1
ATOM 711 N N . TYR A 1 93 ? 4.987 4.152 -20.524 1.00 71.25 93 TYR A N 1
ATOM 712 C CA . TYR A 1 93 ? 4.750 4.202 -19.071 1.00 71.25 93 TYR A CA 1
ATOM 713 C C . TYR A 1 93 ? 3.399 3.613 -18.627 1.00 71.25 93 TYR A C 1
ATOM 715 O O . TYR A 1 93 ? 3.300 3.047 -17.540 1.00 71.25 93 TYR A O 1
ATOM 723 N N . TRP A 1 94 ? 2.354 3.687 -19.460 1.00 68.94 94 TRP A N 1
ATOM 724 C CA . TRP A 1 94 ? 1.012 3.216 -19.079 1.00 68.94 94 TRP A CA 1
ATOM 725 C C . TRP A 1 94 ? 0.945 1.697 -18.841 1.00 68.94 94 TRP A C 1
ATOM 727 O O . TRP A 1 94 ? 0.178 1.242 -17.993 1.00 68.94 94 TRP A O 1
ATOM 737 N N . LEU A 1 95 ? 1.800 0.913 -19.510 1.00 71.88 95 LEU A N 1
ATOM 738 C CA . LEU A 1 95 ? 1.908 -0.537 -19.302 1.00 71.88 95 LEU A CA 1
ATOM 739 C C . LEU A 1 95 ? 2.404 -0.891 -17.891 1.00 71.88 95 LEU A C 1
ATOM 741 O O . LEU A 1 95 ? 1.977 -1.897 -17.324 1.00 71.88 95 LEU A O 1
ATOM 745 N N . ARG A 1 96 ? 3.250 -0.045 -17.289 1.00 75.56 96 ARG A N 1
ATOM 746 C CA . ARG A 1 96 ? 3.743 -0.238 -15.915 1.00 75.56 96 ARG A CA 1
ATOM 747 C C . ARG A 1 96 ? 2.627 -0.065 -14.891 1.00 75.56 96 ARG A C 1
ATOM 749 O O . ARG A 1 96 ? 2.473 -0.889 -13.995 1.00 75.56 96 ARG A O 1
ATOM 756 N N . GLY A 1 97 ? 1.790 0.955 -15.074 1.00 74.19 97 GLY A N 1
ATOM 757 C CA . GLY A 1 97 ? 0.605 1.163 -14.242 1.00 74.19 97 GLY A CA 1
ATOM 758 C C . GLY A 1 97 ? -0.364 -0.027 -14.277 1.00 74.19 97 GLY A C 1
ATOM 759 O O . GLY A 1 97 ? -0.884 -0.441 -13.240 1.00 74.19 97 GLY A O 1
ATOM 760 N N . ILE A 1 98 ? -0.545 -0.636 -15.454 1.00 78.44 98 ILE A N 1
ATOM 761 C CA . ILE A 1 98 ? -1.366 -1.847 -15.616 1.00 78.44 98 ILE A CA 1
ATOM 762 C C . ILE A 1 98 ? -0.775 -3.042 -14.861 1.00 78.44 98 ILE A C 1
ATOM 764 O O . ILE A 1 98 ? -1.526 -3.811 -14.263 1.00 78.44 98 ILE A O 1
ATOM 768 N N . ALA A 1 99 ? 0.552 -3.197 -14.829 1.00 82.25 99 ALA A N 1
ATOM 769 C CA . ALA A 1 99 ? 1.176 -4.282 -14.073 1.00 82.25 99 ALA A CA 1
ATOM 770 C C . ALA A 1 99 ? 0.803 -4.216 -12.581 1.00 82.25 99 ALA A C 1
ATOM 772 O O . ALA A 1 99 ? 0.395 -5.225 -12.007 1.00 82.25 99 ALA A O 1
ATOM 773 N N . ALA A 1 100 ? 0.839 -3.026 -11.968 1.00 80.94 100 ALA A N 1
ATOM 774 C CA . ALA A 1 100 ? 0.416 -2.842 -10.578 1.00 80.94 100 ALA A CA 1
ATOM 775 C C . ALA A 1 100 ? -1.080 -3.163 -10.369 1.00 80.94 100 ALA A C 1
ATOM 777 O O . ALA A 1 100 ? -1.431 -3.826 -9.390 1.00 80.94 100 ALA A O 1
ATOM 778 N N . LEU A 1 101 ? -1.947 -2.773 -11.316 1.00 81.50 101 LEU A N 1
ATOM 779 C CA . LEU A 1 101 ? -3.381 -3.107 -11.308 1.00 81.50 101 LEU A CA 1
ATOM 780 C C . LEU A 1 101 ? -3.657 -4.615 -11.346 1.00 81.50 101 LEU A C 1
ATOM 782 O O . LEU A 1 101 ? -4.692 -5.044 -10.849 1.00 81.50 101 LEU A O 1
ATOM 786 N N . ILE A 1 102 ? -2.758 -5.417 -11.918 1.00 85.81 102 ILE A N 1
ATOM 787 C CA . ILE A 1 102 ? -2.899 -6.879 -11.971 1.00 85.81 102 ILE A CA 1
ATOM 788 C C . ILE A 1 102 ? -2.286 -7.535 -10.728 1.00 85.81 102 ILE A C 1
ATOM 790 O O . ILE A 1 102 ? -2.881 -8.450 -10.154 1.00 85.81 102 ILE A O 1
ATOM 794 N N . ILE A 1 103 ? -1.111 -7.067 -10.292 1.00 87.31 103 ILE A N 1
ATOM 795 C CA . ILE A 1 103 ? -0.370 -7.666 -9.174 1.00 87.31 103 ILE A CA 1
ATOM 796 C C . ILE A 1 103 ? -1.155 -7.542 -7.862 1.00 87.31 103 ILE A C 1
ATOM 798 O O . ILE A 1 103 ? -1.275 -8.530 -7.141 1.00 87.31 103 ILE A O 1
ATOM 802 N N . ILE A 1 104 ? -1.722 -6.371 -7.550 1.00 87.75 104 ILE A N 1
ATOM 803 C CA . ILE A 1 104 ? -2.371 -6.143 -6.246 1.00 87.75 104 ILE A CA 1
ATOM 804 C C . ILE A 1 104 ? -3.606 -7.038 -6.026 1.00 87.75 104 ILE A C 1
ATOM 806 O O . ILE A 1 104 ? -3.634 -7.744 -5.014 1.00 87.75 104 ILE A O 1
ATOM 810 N N . PRO A 1 105 ? -4.591 -7.121 -6.946 1.00 87.00 105 PRO A N 1
ATOM 811 C CA . PRO A 1 105 ? -5.721 -8.037 -6.780 1.00 87.00 105 PRO A CA 1
ATOM 812 C C . PRO A 1 105 ? -5.294 -9.504 -6.681 1.00 87.00 105 PRO A C 1
ATOM 814 O O . PRO A 1 105 ? -5.920 -10.292 -5.971 1.00 87.00 105 PRO A O 1
ATOM 817 N N . PHE A 1 106 ? -4.224 -9.886 -7.383 1.00 89.06 106 PHE A N 1
ATOM 818 C CA . PHE A 1 106 ? -3.687 -11.240 -7.306 1.00 89.06 106 PHE A CA 1
ATOM 819 C C . PHE A 1 106 ? -3.083 -11.535 -5.927 1.00 89.06 106 PHE A C 1
ATOM 821 O O . PHE A 1 106 ? -3.378 -12.575 -5.338 1.00 89.06 106 PHE A O 1
ATOM 828 N N . VAL A 1 107 ? -2.319 -10.592 -5.368 1.00 87.62 107 VAL A N 1
ATOM 829 C CA . VAL A 1 107 ? -1.801 -10.679 -3.995 1.00 87.62 107 VAL A CA 1
ATOM 830 C C . VAL A 1 107 ? -2.945 -10.802 -2.985 1.00 87.62 107 VAL A C 1
ATOM 832 O O . VAL A 1 107 ? -2.875 -11.651 -2.100 1.00 87.62 107 VAL A O 1
ATOM 835 N N . TYR A 1 108 ? -4.030 -10.039 -3.144 1.00 86.00 108 TYR A N 1
ATOM 836 C CA . TYR A 1 108 ? -5.188 -10.112 -2.240 1.00 86.00 108 TYR A CA 1
ATOM 837 C C . TYR A 1 108 ? -5.857 -11.487 -2.275 1.00 86.00 108 TYR A C 1
ATOM 839 O O . T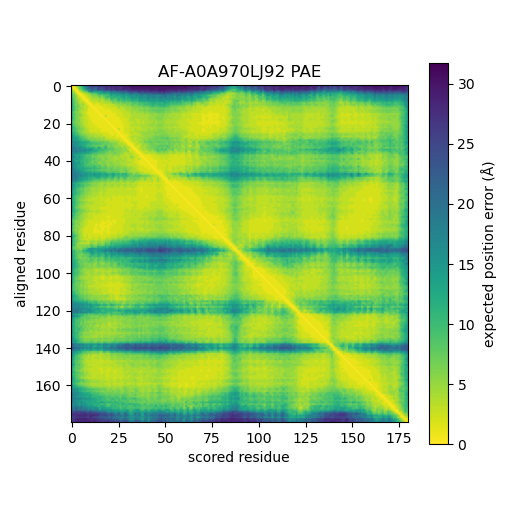YR A 1 108 ? -6.169 -12.044 -1.224 1.00 86.00 108 TYR A O 1
ATOM 847 N N . LYS A 1 109 ? -6.004 -12.081 -3.467 1.00 86.88 109 LYS A N 1
ATOM 848 C CA . LYS A 1 109 ? -6.513 -13.454 -3.607 1.00 86.88 109 LYS A CA 1
ATOM 849 C C . LYS A 1 109 ? -5.618 -14.481 -2.915 1.00 86.88 109 LYS A C 1
ATOM 851 O O . LYS A 1 109 ? -6.139 -15.377 -2.259 1.00 86.88 109 LYS A O 1
ATOM 856 N N . ILE A 1 110 ? -4.295 -14.346 -3.033 1.00 87.12 110 ILE A N 1
ATOM 857 C CA . ILE A 1 110 ? -3.348 -15.237 -2.346 1.00 87.12 110 ILE A CA 1
ATOM 858 C C . ILE A 1 110 ? -3.510 -15.120 -0.830 1.00 87.12 110 ILE A C 1
ATOM 860 O O . ILE A 1 110 ? -3.602 -16.134 -0.141 1.00 87.12 110 ILE A O 1
ATOM 864 N N . ILE A 1 111 ? -3.575 -13.895 -0.308 1.00 83.69 111 ILE A N 1
ATOM 865 C CA . ILE A 1 111 ? -3.739 -13.664 1.129 1.00 83.69 111 ILE A CA 1
ATOM 866 C C . ILE A 1 111 ? -5.070 -14.250 1.621 1.00 83.69 111 ILE A C 1
ATOM 868 O O . ILE A 1 111 ? -5.096 -14.919 2.654 1.00 83.69 111 ILE A O 1
ATOM 872 N N . PHE A 1 112 ? -6.150 -14.084 0.855 1.00 85.62 112 PHE A N 1
ATOM 873 C CA . PHE A 1 112 ? -7.437 -14.703 1.160 1.00 85.62 112 PHE A CA 1
ATOM 874 C C . PHE A 1 112 ? -7.342 -16.236 1.202 1.00 85.62 112 PHE A C 1
ATOM 876 O O . PHE A 1 112 ? -7.801 -16.847 2.158 1.00 85.62 112 PHE A O 1
ATOM 883 N N . TRP A 1 113 ? -6.691 -16.874 0.227 1.00 85.56 113 TRP A N 1
ATOM 884 C CA . TRP A 1 113 ? -6.536 -18.335 0.220 1.00 85.56 113 TRP A CA 1
ATOM 885 C C . TRP A 1 113 ? -5.698 -18.879 1.378 1.00 85.56 113 TRP A C 1
ATOM 887 O O . TRP A 1 113 ? -5.983 -19.971 1.863 1.00 85.56 113 TRP A O 1
ATOM 897 N N . ILE A 1 114 ? -4.671 -18.148 1.817 1.00 85.12 114 ILE A N 1
ATOM 898 C CA . ILE A 1 114 ? -3.769 -18.613 2.881 1.00 85.12 114 ILE A CA 1
ATOM 899 C C . ILE A 1 114 ? -4.367 -18.366 4.270 1.00 85.12 114 ILE A C 1
ATOM 901 O O . ILE A 1 114 ? -4.289 -19.237 5.133 1.00 85.12 114 ILE A O 1
ATOM 905 N N . TYR A 1 115 ? -4.940 -17.182 4.499 1.00 81.94 115 TYR A N 1
ATOM 906 C CA . TYR A 1 115 ? -5.334 -16.731 5.839 1.00 81.94 115 TYR A CA 1
ATOM 907 C C . TYR A 1 115 ? -6.844 -16.639 6.043 1.00 81.94 115 TYR A C 1
ATOM 909 O O . TYR A 1 115 ? -7.282 -16.363 7.157 1.00 81.94 115 TYR A O 1
ATOM 917 N N . ASN A 1 116 ? -7.639 -16.831 4.986 1.00 78.50 116 ASN A N 1
ATOM 918 C CA . ASN A 1 116 ? -9.082 -16.589 4.982 1.00 78.50 116 ASN A CA 1
ATOM 919 C C . ASN A 1 116 ? -9.449 -15.155 5.425 1.00 78.50 116 ASN A C 1
ATOM 921 O O . ASN A 1 116 ? -10.513 -14.920 5.991 1.00 78.50 116 ASN A O 1
ATOM 925 N N . ILE A 1 117 ? -8.540 -14.199 5.183 1.00 74.62 117 ILE A N 1
ATOM 926 C CA . ILE A 1 117 ? -8.730 -12.771 5.458 1.00 74.62 117 ILE A CA 1
ATOM 927 C C . ILE A 1 117 ? -9.153 -12.098 4.156 1.00 74.62 117 ILE A C 1
ATOM 929 O O . ILE A 1 117 ? -8.386 -12.053 3.189 1.00 74.62 117 ILE A O 1
ATOM 933 N N . SER A 1 118 ? -10.374 -11.574 4.137 1.00 68.19 118 SER A N 1
ATOM 934 C CA . SER A 1 118 ? -10.905 -10.816 3.009 1.00 68.19 118 SER A CA 1
ATOM 935 C C . SER A 1 118 ? -10.376 -9.388 3.055 1.00 68.19 118 SER A C 1
ATOM 937 O O . SER A 1 118 ? -10.881 -8.554 3.799 1.00 68.19 118 SER A O 1
ATOM 939 N N . TYR A 1 119 ? -9.359 -9.098 2.245 1.00 67.44 119 TYR A N 1
ATOM 940 C CA . TYR A 1 119 ? -8.979 -7.714 1.979 1.00 67.44 119 TYR A CA 1
ATOM 941 C C . TYR A 1 119 ? -9.977 -7.120 0.997 1.00 67.44 119 TYR A C 1
ATOM 943 O O . TYR A 1 119 ? -10.058 -7.556 -0.155 1.00 67.44 119 TYR A O 1
ATOM 951 N N . ASP A 1 120 ? -10.722 -6.116 1.447 1.00 67.44 120 ASP A N 1
ATOM 952 C CA . ASP A 1 120 ? -11.585 -5.358 0.557 1.00 67.44 120 ASP A CA 1
ATOM 953 C C . ASP A 1 120 ? -10.716 -4.595 -0.446 1.00 67.44 120 ASP A C 1
ATOM 955 O O . ASP A 1 120 ? -9.986 -3.661 -0.107 1.00 67.44 120 ASP A O 1
ATOM 959 N N . PHE A 1 121 ? -10.826 -4.967 -1.723 1.00 65.56 121 PHE A N 1
ATOM 960 C CA . PHE A 1 121 ? -10.335 -4.153 -2.835 1.00 65.56 121 PHE A CA 1
ATOM 961 C C . PHE A 1 121 ? -11.297 -2.973 -3.062 1.00 65.56 121 PHE A C 1
ATOM 963 O O . PHE A 1 121 ? -11.937 -2.837 -4.105 1.00 65.56 121 PHE A O 1
ATOM 970 N N . GLY A 1 122 ? -11.473 -2.175 -2.009 1.00 71.31 122 GLY A N 1
ATOM 971 C CA . GLY A 1 122 ? -12.373 -1.034 -1.953 1.00 71.31 122 GLY A CA 1
ATOM 972 C C . GLY A 1 122 ? -11.727 0.241 -2.483 1.00 71.31 122 GLY A C 1
ATOM 973 O O . GLY A 1 122 ? -10.652 0.236 -3.088 1.00 71.31 122 GLY A O 1
ATOM 974 N N . VAL A 1 123 ? -12.383 1.370 -2.228 1.00 76.56 123 VAL A N 1
ATOM 975 C CA . VAL A 1 123 ? -11.929 2.679 -2.716 1.00 76.56 123 VAL A CA 1
ATOM 976 C C . VAL A 1 123 ? -10.501 3.030 -2.263 1.00 76.56 123 VAL A C 1
ATOM 978 O O . VAL A 1 123 ? -9.740 3.517 -3.099 1.00 76.56 123 VAL A O 1
ATOM 981 N N . PRO A 1 124 ? -10.065 2.720 -1.026 1.00 80.31 124 PRO A N 1
ATOM 982 C CA . PRO A 1 124 ? -8.672 2.911 -0.605 1.00 80.31 124 PRO A CA 1
ATOM 983 C C . PRO A 1 124 ? -7.662 2.159 -1.476 1.00 80.31 124 PRO A C 1
ATOM 985 O O . PRO A 1 124 ? -6.696 2.752 -1.954 1.00 80.31 124 PRO A O 1
ATOM 988 N N . ALA A 1 125 ? -7.917 0.886 -1.785 1.00 81.44 125 ALA A N 1
ATOM 989 C CA . ALA A 1 125 ? -7.058 0.098 -2.667 1.00 81.44 125 ALA A CA 1
ATOM 990 C C . ALA A 1 125 ? -6.992 0.698 -4.082 1.00 81.44 125 ALA A C 1
ATOM 992 O O . ALA A 1 125 ? -5.907 0.840 -4.650 1.00 81.44 125 ALA A O 1
ATOM 993 N N . PHE A 1 126 ? -8.130 1.140 -4.629 1.00 84.12 126 PHE A N 1
ATOM 994 C CA . PHE A 1 126 ? -8.158 1.841 -5.916 1.00 84.12 126 PHE A CA 1
ATOM 995 C C . PHE A 1 126 ? -7.349 3.140 -5.895 1.00 84.12 126 PHE A C 1
ATOM 997 O O . PHE A 1 126 ? -6.588 3.386 -6.829 1.00 84.12 126 PHE A O 1
ATOM 1004 N N . ILE A 1 127 ? -7.461 3.951 -4.839 1.00 85.94 127 ILE A N 1
ATOM 1005 C CA . ILE A 1 127 ? -6.686 5.193 -4.696 1.00 85.94 127 ILE A CA 1
ATOM 1006 C C . ILE A 1 127 ? -5.191 4.884 -4.566 1.00 85.94 127 ILE A C 1
ATOM 1008 O O . ILE A 1 127 ? -4.375 5.575 -5.177 1.00 85.94 127 ILE A O 1
ATOM 1012 N N . ALA A 1 128 ? -4.815 3.839 -3.827 1.00 85.00 128 ALA A N 1
ATOM 1013 C CA . ALA A 1 128 ? -3.427 3.399 -3.697 1.00 85.00 128 ALA A CA 1
ATOM 1014 C C . ALA A 1 128 ? -2.832 2.982 -5.051 1.00 85.00 128 ALA A C 1
ATOM 1016 O O . ALA A 1 128 ? -1.759 3.458 -5.431 1.00 85.00 128 ALA A O 1
ATOM 1017 N N . VAL A 1 129 ? -3.547 2.149 -5.815 1.00 84.38 129 VAL A N 1
ATOM 1018 C CA . VAL A 1 129 ? -3.099 1.741 -7.153 1.00 84.38 129 VAL A CA 1
ATOM 1019 C C . VAL A 1 129 ? -3.076 2.931 -8.111 1.00 84.38 129 VAL A C 1
ATOM 1021 O O . VAL A 1 129 ? -2.095 3.118 -8.826 1.00 84.38 129 VAL A O 1
ATOM 1024 N N . PHE A 1 130 ? -4.103 3.780 -8.095 1.00 86.19 130 PHE A N 1
ATOM 1025 C CA . PHE A 1 130 ? -4.137 4.987 -8.917 1.00 86.19 130 PHE A CA 1
ATOM 1026 C C . PHE A 1 130 ? -2.972 5.930 -8.597 1.00 86.19 130 PHE A C 1
ATOM 1028 O O . PHE A 1 130 ? -2.357 6.473 -9.509 1.00 86.19 130 PHE A O 1
ATOM 1035 N N . SER A 1 131 ? -2.608 6.071 -7.321 1.00 84.31 131 SER A N 1
ATOM 1036 C CA . SER A 1 131 ? -1.452 6.864 -6.890 1.00 84.31 131 SER A CA 1
ATOM 1037 C C . SER A 1 131 ? -0.144 6.314 -7.465 1.00 84.31 131 SER A C 1
ATOM 1039 O O . SER A 1 131 ? 0.686 7.080 -7.947 1.00 84.31 131 SER A O 1
ATOM 1041 N N . ILE A 1 132 ? 0.022 4.987 -7.479 1.00 82.88 132 ILE A N 1
ATOM 1042 C CA . ILE A 1 132 ? 1.166 4.321 -8.117 1.00 82.88 132 ILE A CA 1
ATOM 1043 C C . ILE A 1 132 ? 1.197 4.608 -9.627 1.00 82.88 132 ILE A C 1
ATOM 1045 O O . ILE A 1 132 ? 2.233 5.003 -10.163 1.00 82.88 132 ILE A O 1
ATOM 1049 N N . VAL A 1 133 ? 0.055 4.462 -10.306 1.00 82.44 133 VAL A N 1
ATOM 1050 C CA . VAL A 1 133 ? -0.079 4.749 -11.744 1.00 82.44 133 VAL A CA 1
ATOM 1051 C C . VAL A 1 133 ? 0.248 6.214 -12.042 1.00 82.44 133 VAL A C 1
ATOM 1053 O O . VAL A 1 133 ? 0.948 6.498 -13.010 1.00 82.44 133 VAL A O 1
ATOM 1056 N N . LEU A 1 134 ? -0.219 7.142 -11.204 1.00 83.12 134 LEU A N 1
ATOM 1057 C CA . LEU A 1 134 ? 0.037 8.572 -11.341 1.00 83.12 134 LEU A CA 1
ATOM 1058 C C . LEU A 1 134 ? 1.535 8.882 -11.222 1.00 83.12 134 LEU A C 1
ATOM 1060 O O . LEU A 1 134 ? 2.063 9.637 -12.034 1.00 83.12 134 LEU A O 1
ATOM 1064 N N . VAL A 1 135 ? 2.230 8.277 -10.253 1.00 81.25 135 VAL A N 1
ATOM 1065 C CA . VAL A 1 135 ? 3.683 8.447 -10.081 1.00 81.25 135 VAL A CA 1
ATOM 1066 C C . VAL A 1 135 ? 4.460 7.932 -11.299 1.00 81.25 135 VAL A C 1
ATOM 1068 O O . VAL A 1 135 ? 5.424 8.578 -11.712 1.00 81.25 135 VAL A O 1
ATOM 1071 N N . GLU A 1 136 ? 4.032 6.823 -11.912 1.00 74.88 136 GLU A N 1
ATOM 1072 C CA . GLU A 1 136 ? 4.613 6.340 -13.175 1.00 74.88 136 GLU A CA 1
ATOM 1073 C C . GLU A 1 136 ? 4.285 7.265 -14.360 1.00 74.88 136 GLU A C 1
ATOM 1075 O O . GLU A 1 136 ? 5.161 7.561 -15.174 1.00 74.88 136 GLU A O 1
ATOM 1080 N N . TYR A 1 137 ? 3.048 7.766 -14.445 1.00 75.12 137 TYR A N 1
ATOM 1081 C CA . TYR A 1 137 ? 2.599 8.639 -15.534 1.00 75.12 137 TYR A CA 1
ATOM 1082 C C . TYR A 1 137 ? 3.285 10.007 -15.532 1.00 75.12 137 TYR A C 1
ATOM 1084 O O . TYR A 1 137 ? 3.635 10.519 -16.595 1.00 75.12 137 TYR A O 1
ATOM 1092 N N . LEU A 1 138 ? 3.524 10.588 -14.351 1.00 74.69 138 LEU A N 1
ATOM 1093 C CA . LEU A 1 138 ? 4.210 11.878 -14.195 1.00 74.69 138 LEU A CA 1
ATOM 1094 C C . LEU A 1 138 ? 5.667 11.855 -14.684 1.00 74.69 138 LEU A C 1
ATOM 1096 O O . LEU A 1 138 ? 6.339 12.882 -14.641 1.00 74.69 138 LEU A O 1
ATOM 1100 N N . ASN A 1 139 ? 6.135 10.704 -15.178 1.00 64.62 139 ASN A N 1
ATOM 1101 C CA . ASN A 1 139 ? 7.391 10.522 -15.879 1.00 64.62 139 ASN A CA 1
ATOM 1102 C C . ASN A 1 139 ? 8.549 11.198 -15.146 1.00 64.62 139 ASN A C 1
ATOM 1104 O O . ASN A 1 139 ? 9.306 11.995 -15.702 1.00 64.62 139 ASN A O 1
ATOM 1108 N N . PHE A 1 140 ? 8.701 10.838 -13.874 1.00 63.88 140 PHE A N 1
ATOM 1109 C CA . PHE A 1 140 ? 9.886 11.135 -13.082 1.00 63.88 140 PHE A CA 1
ATOM 1110 C C . PHE A 1 140 ? 11.098 10.325 -13.596 1.00 63.88 140 PHE A C 1
ATOM 1112 O O . PHE A 1 140 ? 11.732 9.579 -12.850 1.00 63.88 140 PHE A O 1
ATOM 1119 N N . SER A 1 141 ? 11.402 10.438 -14.891 1.00 54.56 141 SER A N 1
ATOM 1120 C CA . 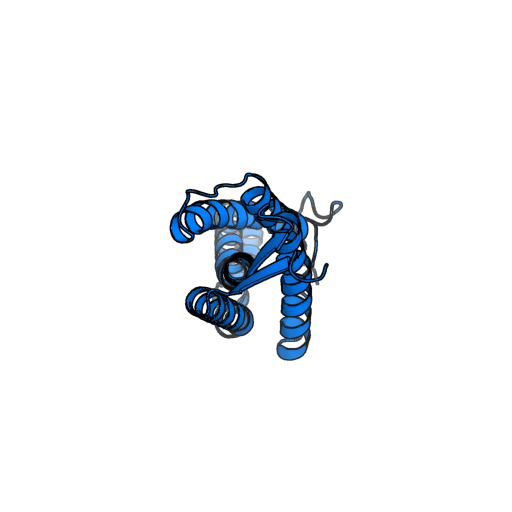SER A 1 141 ? 12.389 9.658 -15.650 1.00 54.56 141 SER A CA 1
ATOM 1121 C C . SER A 1 141 ? 13.814 9.843 -15.134 1.00 54.56 141 SER A C 1
ATOM 1123 O O . SER A 1 141 ? 14.612 8.920 -15.226 1.00 54.56 141 SER A O 1
ATOM 1125 N N . ASN A 1 142 ? 14.109 10.990 -14.517 1.00 63.25 142 ASN A N 1
ATOM 1126 C CA . ASN A 1 142 ? 15.408 11.285 -13.901 1.00 63.25 142 ASN A CA 1
ATOM 1127 C C . ASN A 1 142 ? 15.448 11.066 -12.380 1.00 63.25 142 ASN A C 1
ATOM 1129 O O . ASN A 1 142 ? 16.422 11.432 -11.717 1.00 63.25 142 ASN A O 1
ATOM 1133 N N . ILE A 1 143 ? 14.393 10.500 -11.796 1.00 77.06 143 ILE A N 1
ATOM 1134 C CA . ILE A 1 143 ? 14.324 10.249 -10.359 1.00 77.06 143 ILE A CA 1
ATOM 1135 C C . ILE A 1 143 ? 14.633 8.779 -10.095 1.00 77.06 143 ILE A C 1
ATOM 1137 O O . ILE A 1 143 ? 14.002 7.887 -10.654 1.00 77.06 143 ILE A O 1
ATOM 1141 N N . SER A 1 144 ? 15.596 8.530 -9.206 1.00 84.06 144 SER A N 1
ATOM 1142 C CA . SER A 1 144 ? 15.940 7.174 -8.784 1.00 84.06 144 SER A CA 1
ATOM 1143 C C . SER A 1 144 ? 14.748 6.463 -8.14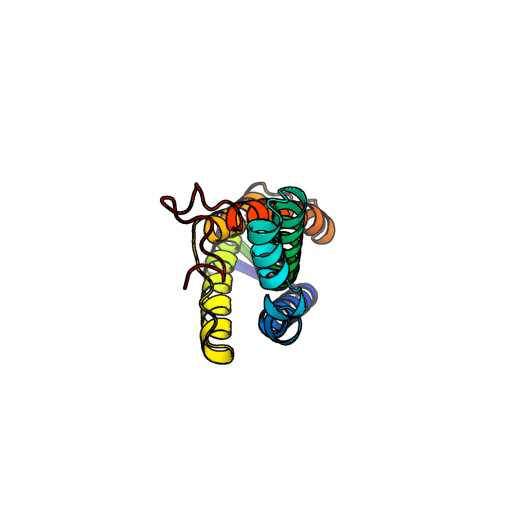1 1.00 84.06 144 SER A C 1
ATOM 1145 O O . SER A 1 144 ? 13.933 7.092 -7.459 1.00 84.06 144 SER A O 1
ATOM 1147 N N . LEU A 1 145 ? 14.695 5.136 -8.285 1.00 85.19 145 LEU A N 1
ATOM 1148 C CA . LEU A 1 145 ? 13.662 4.289 -7.683 1.00 85.19 145 LEU A CA 1
ATOM 1149 C C . LEU A 1 145 ? 13.434 4.611 -6.198 1.00 85.19 145 LEU A C 1
ATOM 1151 O O . LEU A 1 145 ? 12.299 4.784 -5.772 1.00 85.19 145 LEU A O 1
ATOM 1155 N N . LEU A 1 146 ? 14.512 4.790 -5.425 1.00 86.75 146 LEU A N 1
ATOM 1156 C CA . LEU A 1 146 ? 14.434 5.158 -4.007 1.00 86.75 146 LEU A CA 1
ATOM 1157 C C . LEU A 1 146 ? 13.625 6.436 -3.765 1.00 86.75 146 LEU A C 1
ATOM 1159 O O . LEU A 1 146 ? 12.772 6.467 -2.883 1.00 86.75 146 LEU A O 1
ATOM 1163 N N . LYS A 1 147 ? 13.867 7.492 -4.545 1.00 87.62 147 LYS A N 1
ATOM 1164 C CA . LYS A 1 147 ? 13.151 8.764 -4.401 1.00 87.62 147 LYS A CA 1
ATOM 1165 C C . LYS A 1 147 ? 11.675 8.621 -4.781 1.00 87.62 147 LYS A C 1
ATOM 1167 O O . LYS A 1 147 ? 10.832 9.194 -4.100 1.00 87.62 147 LYS A O 1
ATOM 1172 N N . LYS A 1 148 ? 11.348 7.824 -5.807 1.00 88.12 148 LYS A N 1
ATOM 1173 C CA . LYS A 1 148 ? 9.948 7.505 -6.134 1.00 88.12 148 LYS A CA 1
ATOM 1174 C C . LYS A 1 148 ? 9.277 6.730 -4.996 1.00 88.12 148 LYS A C 1
ATOM 1176 O O . LYS A 1 148 ? 8.169 7.075 -4.601 1.00 88.12 148 LYS A O 1
ATOM 1181 N N . SER A 1 149 ? 9.971 5.764 -4.392 1.00 89.44 149 SER A N 1
ATOM 1182 C CA . SER A 1 149 ? 9.481 5.042 -3.210 1.00 89.44 149 SER A CA 1
ATOM 1183 C C . SER A 1 149 ? 9.192 5.982 -2.034 1.00 89.44 149 SER A C 1
ATOM 1185 O O . SER A 1 149 ? 8.158 5.837 -1.387 1.00 89.44 149 SER A O 1
ATOM 1187 N N . PHE A 1 150 ? 10.035 6.996 -1.800 1.00 90.62 150 PHE A N 1
ATOM 1188 C CA . PHE A 1 150 ? 9.783 8.037 -0.791 1.00 90.62 150 PHE A CA 1
ATOM 1189 C C . PHE A 1 150 ? 8.539 8.893 -1.072 1.00 90.62 150 PHE A C 1
ATOM 1191 O O . PHE A 1 150 ? 7.998 9.471 -0.136 1.00 90.62 150 PHE A O 1
ATOM 1198 N N . ILE A 1 151 ? 8.071 8.967 -2.322 1.00 89.94 151 ILE A N 1
ATOM 1199 C CA . ILE A 1 151 ? 6.805 9.621 -2.690 1.00 89.94 151 ILE A CA 1
ATOM 1200 C C . ILE A 1 151 ? 5.628 8.659 -2.488 1.00 89.94 151 ILE A C 1
ATOM 1202 O O . ILE A 1 151 ? 4.594 9.041 -1.945 1.00 89.94 151 ILE A O 1
ATOM 1206 N N . VAL A 1 152 ? 5.786 7.395 -2.889 1.00 89.19 152 VAL A N 1
ATOM 1207 C CA . VAL A 1 152 ? 4.728 6.376 -2.805 1.00 89.19 152 VAL A CA 1
ATOM 1208 C C . VAL A 1 152 ? 4.386 6.029 -1.352 1.00 89.19 152 VAL A C 1
ATOM 1210 O O . VAL A 1 152 ? 3.212 5.912 -1.018 1.00 89.19 152 VAL A O 1
ATOM 1213 N N . ILE A 1 153 ? 5.375 5.915 -0.460 1.00 92.44 153 ILE A N 1
ATOM 1214 C CA . ILE A 1 153 ? 5.158 5.573 0.958 1.00 92.44 153 ILE A CA 1
ATOM 1215 C C . ILE A 1 153 ? 4.154 6.511 1.661 1.00 92.44 153 ILE A C 1
ATOM 1217 O O . ILE A 1 153 ? 3.173 6.001 2.204 1.00 92.44 153 ILE A O 1
ATOM 1221 N N . PRO A 1 154 ? 4.334 7.848 1.673 1.00 91.94 154 PRO A N 1
ATOM 1222 C CA . PRO A 1 154 ? 3.387 8.747 2.328 1.00 91.94 154 PRO A CA 1
ATOM 1223 C C . PRO A 1 154 ? 2.017 8.772 1.640 1.00 91.94 154 PRO A C 1
ATOM 1225 O O . PRO A 1 154 ? 1.016 8.937 2.331 1.00 91.94 154 PRO A O 1
ATOM 1228 N N . LEU A 1 155 ? 1.944 8.553 0.319 1.00 90.81 155 LEU A N 1
ATOM 1229 C CA . LEU A 1 155 ? 0.663 8.403 -0.385 1.00 90.81 155 LEU A CA 1
ATOM 1230 C C . LEU A 1 155 ? -0.101 7.176 0.125 1.00 90.81 155 LEU A C 1
ATOM 1232 O O . LEU A 1 155 ? -1.258 7.286 0.523 1.00 90.81 155 LEU A O 1
ATOM 1236 N N . LEU A 1 156 ? 0.566 6.021 0.187 1.00 90.19 156 LEU A N 1
ATOM 1237 C CA . LEU A 1 156 ? -0.026 4.784 0.696 1.00 90.19 156 LEU A CA 1
ATOM 1238 C C . LEU A 1 156 ? -0.409 4.896 2.175 1.00 90.19 156 LEU A C 1
ATOM 1240 O O . LEU A 1 156 ? -1.474 4.416 2.558 1.00 90.19 156 LEU A O 1
ATOM 1244 N N . PHE A 1 157 ? 0.428 5.551 2.986 1.00 91.62 157 PHE A N 1
ATOM 1245 C CA . PHE A 1 157 ? 0.142 5.831 4.394 1.00 91.62 157 PHE A CA 1
ATOM 1246 C C . PHE A 1 157 ? -1.088 6.732 4.558 1.00 91.62 157 PHE A C 1
ATOM 1248 O O . PHE A 1 157 ? -1.951 6.458 5.387 1.00 91.62 157 PHE A O 1
ATOM 1255 N N . GLY A 1 158 ? -1.206 7.780 3.736 1.00 90.81 158 GLY A N 1
ATOM 1256 C CA . GLY A 1 158 ? -2.368 8.668 3.722 1.00 90.81 158 GLY A CA 1
ATOM 1257 C C . GLY A 1 158 ? -3.664 7.925 3.399 1.00 90.81 158 GLY A C 1
ATOM 1258 O O . GLY A 1 158 ? -4.669 8.122 4.074 1.00 90.81 158 GLY A O 1
ATOM 1259 N N . VAL A 1 159 ? -3.624 7.006 2.432 1.00 88.00 159 VAL A N 1
ATOM 1260 C CA . VAL A 1 159 ? -4.776 6.164 2.075 1.00 88.00 159 VAL A CA 1
ATOM 1261 C C . VAL A 1 159 ? -5.248 5.300 3.250 1.00 88.00 159 VAL A C 1
ATOM 1263 O O . VAL A 1 159 ? -6.454 5.137 3.420 1.00 88.00 159 VAL A O 1
ATOM 1266 N N . GLN A 1 160 ? -4.343 4.823 4.116 1.00 87.94 160 GLN A N 1
ATOM 1267 C CA . GLN A 1 160 ? -4.724 3.993 5.270 1.00 87.94 160 GLN A CA 1
ATOM 1268 C C . GLN A 1 160 ? -5.622 4.725 6.274 1.00 87.94 160 GLN A C 1
ATOM 1270 O O . GLN A 1 160 ? -6.383 4.088 6.996 1.00 87.94 160 GLN A O 1
ATOM 1275 N N . TRP A 1 161 ? -5.580 6.059 6.318 1.00 88.19 161 TRP A N 1
ATOM 1276 C CA . TRP A 1 161 ? -6.509 6.836 7.142 1.00 88.19 161 TRP A CA 1
ATOM 1277 C C . TRP A 1 161 ? -7.955 6.715 6.670 1.00 88.19 161 TRP A C 1
ATOM 1279 O O . TRP A 1 161 ? -8.875 6.776 7.483 1.00 88.19 161 TRP A O 1
ATOM 1289 N N . MET A 1 162 ? -8.168 6.507 5.370 1.00 85.06 162 MET A N 1
ATOM 1290 C CA . MET A 1 162 ? -9.504 6.363 4.798 1.00 85.06 162 MET A CA 1
ATOM 1291 C C . MET A 1 162 ? -10.162 5.042 5.215 1.00 85.06 162 MET A C 1
ATOM 1293 O O . MET A 1 162 ? -11.383 4.977 5.338 1.00 85.06 162 MET A O 1
ATOM 1297 N N . ASP A 1 163 ? -9.366 4.010 5.507 1.00 79.50 163 ASP A N 1
ATOM 1298 C CA . ASP A 1 163 ? -9.853 2.719 6.006 1.00 79.50 163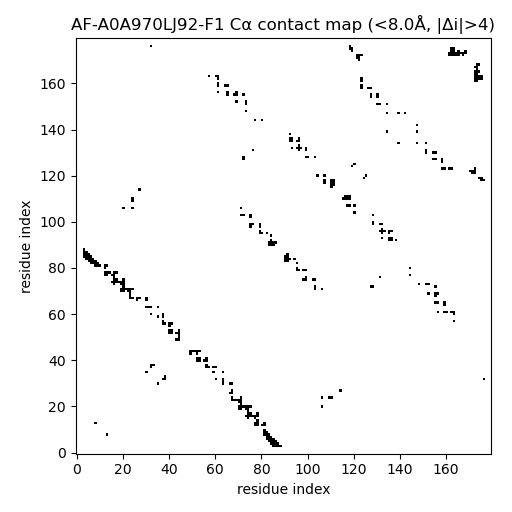 ASP A CA 1
ATOM 1299 C C . ASP A 1 163 ? -10.387 2.775 7.442 1.00 79.50 163 ASP A C 1
ATOM 1301 O O . ASP A 1 163 ? -10.996 1.814 7.902 1.00 79.50 163 ASP A O 1
ATOM 1305 N N . VAL A 1 164 ? -10.197 3.891 8.153 1.00 82.88 164 VAL A N 1
ATOM 1306 C CA . VAL A 1 164 ? -10.581 4.025 9.566 1.00 82.88 164 VAL A CA 1
ATOM 1307 C C . VAL A 1 164 ? -11.839 4.874 9.764 1.00 82.88 164 VAL A C 1
ATOM 1309 O O . VAL A 1 164 ? -12.384 4.890 10.860 1.00 82.88 164 VAL A O 1
ATOM 1312 N N . ILE A 1 165 ? -12.344 5.560 8.729 1.00 83.25 165 ILE A N 1
ATOM 1313 C CA . ILE A 1 165 ? -13.472 6.502 8.846 1.00 83.25 165 ILE A CA 1
ATOM 1314 C C . ILE A 1 165 ? -14.815 5.765 8.664 1.00 83.25 165 ILE A C 1
ATOM 1316 O O . ILE A 1 165 ? -15.219 5.521 7.523 1.00 83.25 165 ILE A O 1
ATOM 1320 N N . PRO A 1 166 ? -15.587 5.479 9.734 1.00 77.12 166 PRO A N 1
ATOM 1321 C CA . PRO A 1 166 ? -16.802 4.664 9.617 1.00 77.12 166 PRO A CA 1
ATOM 1322 C C . PRO A 1 166 ? -17.937 5.408 8.905 1.00 77.12 166 PRO A C 1
ATOM 1324 O O . PRO A 1 166 ? -18.751 4.804 8.208 1.00 77.12 166 PRO A O 1
ATOM 1327 N N . ALA A 1 167 ? -17.966 6.741 9.024 1.00 80.19 167 ALA A N 1
ATOM 1328 C CA . ALA A 1 167 ? -18.952 7.604 8.370 1.00 80.19 167 ALA A CA 1
ATOM 1329 C C . ALA A 1 167 ? -18.904 7.524 6.832 1.00 80.19 167 ALA A C 1
ATOM 1331 O O . ALA A 1 167 ? -19.878 7.865 6.165 1.00 80.19 167 ALA A O 1
ATOM 1332 N N . LEU A 1 168 ? -17.788 7.057 6.264 1.00 78.62 168 LEU A N 1
ATOM 1333 C CA . LEU A 1 168 ? -17.609 6.897 4.823 1.00 78.62 168 LEU A CA 1
ATOM 1334 C C . LEU A 1 168 ? -17.880 5.458 4.338 1.00 78.62 168 LEU A C 1
ATOM 1336 O O . LEU A 1 168 ? -17.682 5.159 3.159 1.00 78.62 168 LEU A O 1
ATOM 1340 N N . SER A 1 169 ? -18.390 4.577 5.206 1.00 78.81 169 SER A N 1
ATOM 1341 C CA . SER A 1 169 ? -18.711 3.175 4.882 1.00 78.81 169 SER A CA 1
ATOM 1342 C C . SER A 1 169 ? -19.683 2.987 3.720 1.00 78.81 169 SER A C 1
ATOM 1344 O O . SER A 1 169 ? -19.506 2.071 2.907 1.00 78.81 169 SER A O 1
ATOM 1346 N N . ALA A 1 170 ? -20.646 3.900 3.569 1.00 77.25 170 ALA A N 1
ATOM 1347 C CA . ALA A 1 170 ? -21.572 3.931 2.436 1.00 77.25 170 ALA A CA 1
ATOM 1348 C C . ALA A 1 170 ? -20.860 4.105 1.080 1.00 77.25 170 ALA A C 1
ATOM 1350 O O . ALA A 1 170 ? -21.352 3.626 0.062 1.00 77.25 170 ALA A O 1
ATOM 1351 N N . TYR A 1 171 ? -19.684 4.736 1.071 1.00 73.88 171 TYR A N 1
ATOM 1352 C CA . TYR A 1 171 ? -18.876 4.976 -0.126 1.00 73.88 171 TYR A CA 1
ATOM 1353 C C . TYR A 1 171 ? -17.760 3.937 -0.316 1.00 73.88 171 TYR A C 1
ATOM 1355 O O . TYR A 1 171 ? -16.916 4.106 -1.189 1.00 73.88 171 TYR A O 1
ATOM 1363 N N . GLY A 1 172 ? -17.737 2.863 0.483 1.00 69.50 172 GLY A N 1
ATOM 1364 C CA . GLY A 1 172 ? -16.732 1.799 0.374 1.00 69.50 172 GLY A CA 1
ATOM 1365 C C . GLY A 1 172 ? -15.425 2.061 1.133 1.00 69.50 172 GLY A C 1
ATOM 1366 O O . GLY A 1 172 ? -14.426 1.406 0.844 1.00 69.50 172 GLY A O 1
ATOM 1367 N N . PHE A 1 173 ? -15.429 3.000 2.083 1.00 73.44 173 PHE A N 1
ATOM 1368 C CA . PHE A 1 173 ? -14.350 3.233 3.054 1.00 73.44 173 PHE A CA 1
ATOM 1369 C C . PHE A 1 173 ? -14.648 2.539 4.388 1.00 73.44 173 PHE A C 1
ATOM 1371 O O . PHE A 1 173 ? -15.738 2.012 4.568 1.00 73.44 173 PHE A O 1
ATOM 1378 N N . GLY A 1 174 ? -13.724 2.530 5.350 1.00 63.38 174 GLY A N 1
ATOM 1379 C CA . GLY A 1 174 ? -14.061 2.093 6.716 1.00 63.38 174 GLY A CA 1
ATOM 1380 C C . GLY A 1 174 ? -14.455 0.614 6.880 1.00 63.38 174 GLY A C 1
ATOM 1381 O O . GLY A 1 174 ? -15.025 0.263 7.910 1.00 63.38 174 GLY A O 1
ATOM 1382 N N . ARG A 1 175 ? -14.216 -0.241 5.873 1.00 66.12 175 ARG A N 1
ATOM 1383 C CA . ARG A 1 175 ? -14.599 -1.669 5.886 1.00 66.12 175 ARG A CA 1
ATOM 1384 C C . ARG A 1 175 ? -13.487 -2.613 6.342 1.00 66.12 175 ARG A C 1
ATOM 1386 O O . ARG A 1 175 ? -13.747 -3.790 6.557 1.00 66.12 175 ARG A O 1
ATOM 1393 N N . GLY A 1 176 ? -12.259 -2.119 6.501 1.00 56.38 176 GLY A N 1
ATOM 1394 C CA . GLY A 1 176 ? -11.113 -2.957 6.852 1.00 56.38 176 GLY A CA 1
ATOM 1395 C C . GLY A 1 176 ? -11.280 -3.624 8.218 1.00 56.38 176 GLY A C 1
ATOM 1396 O O . GLY A 1 176 ? -11.423 -2.920 9.208 1.00 56.38 176 GLY A O 1
ATOM 1397 N N . ASP A 1 177 ? -11.247 -4.960 8.253 1.00 54.12 177 ASP A N 1
ATOM 1398 C CA . ASP A 1 177 ? -11.165 -5.902 9.394 1.00 54.12 177 ASP A CA 1
ATOM 1399 C C . ASP A 1 177 ? -12.115 -5.742 10.605 1.00 54.12 177 ASP A C 1
ATOM 1401 O O . ASP A 1 177 ? -12.150 -6.626 11.460 1.00 54.12 177 ASP A O 1
ATOM 1405 N N . ILE A 1 178 ? -12.889 -4.660 10.706 1.00 47.03 178 ILE A N 1
ATOM 1406 C CA . ILE A 1 178 ? -13.895 -4.422 11.759 1.00 47.03 178 ILE A CA 1
ATOM 1407 C C . ILE A 1 178 ? -15.336 -4.556 11.251 1.00 47.03 178 ILE A C 1
ATOM 1409 O O . ILE A 1 178 ? -16.255 -4.589 12.065 1.00 47.03 178 ILE A O 1
ATOM 1413 N N . SER A 1 179 ? -15.552 -4.679 9.937 1.00 32.59 179 SER A N 1
ATOM 1414 C CA . SER A 1 179 ? -16.847 -5.112 9.396 1.00 32.59 179 SER A CA 1
ATOM 1415 C C . SER A 1 179 ? -16.883 -6.635 9.367 1.00 32.59 179 SER A C 1
ATOM 1417 O O . SER A 1 179 ? -16.275 -7.263 8.504 1.00 32.59 179 SER A O 1
ATOM 1419 N N . THR A 1 180 ? -17.552 -7.209 10.364 1.00 31.38 180 THR A N 1
ATOM 1420 C CA . THR A 1 180 ? -18.065 -8.585 10.301 1.00 31.38 180 THR A CA 1
ATOM 1421 C C . THR A 1 180 ? -19.319 -8.624 9.440 1.00 31.38 180 THR A C 1
ATOM 1423 O O . THR A 1 180 ? -20.052 -7.608 9.435 1.00 31.38 180 THR A O 1
#

Radius of gyration: 18.55 Å; Cα contacts (8 Å, |Δi|>4): 232; chains: 1; bounding box: 39×30×70 Å

Solvent-accessible surface area (backbone atoms only — not comparable to full-atom values): 9617 Å² total; per-residue (Å²): 145,78,87,49,69,48,78,48,72,44,66,68,45,32,50,53,9,51,52,26,30,52,50,22,63,49,25,62,84,80,58,45,64,73,84,71,43,34,64,61,28,45,55,50,17,67,76,67,70,34,66,68,36,42,50,51,24,48,54,50,48,32,51,52,45,33,64,34,44,47,33,30,55,52,9,32,48,35,37,23,65,22,50,43,46,27,49,78,88,42,72,53,48,69,62,31,37,51,45,32,64,53,46,51,61,50,50,44,52,52,37,25,74,74,67,71,46,82,69,74,85,32,51,48,49,51,52,44,49,49,51,53,30,48,57,47,63,68,58,57,80,91,53,54,69,68,61,51,47,66,54,48,52,58,53,47,48,56,38,31,54,47,41,65,38,61,92,41,39,91,73,46,25,29,54,64,92,76,61,125

Foldseek 3Di:
DPPQKDKAFDPVLLVQLVVLLVQLLCLCVPQDLVVLCLVVLVVVCVVVVPVVSVVVSLVSQLVSCLSNPLSNLLSQLSNLVRIWIGGNNHTDLQVSLVSSVVSVVVSQVSSCVPPVARDPCFPLVVQLSVQSSVLSVVCPVVDDSVVSSVVSSVSNSVSSSQQCDVVCVVRRHVCHPPPD

Nearest PDB structures (foldseek):
  7fda-assembly1_a  TM=3.138E-01  e=5.530E+00  Saccharomyces cerevisiae S288C

Mean predicted aligned error: 7.31 Å

pLDDT: mean 81.73, std 11.19, range [31.38, 95.56]

Sequence (180 aa):
MIDRIKIDFEKRNAFIGIFLVVLGIAAPLIVNVNNFGILRLIEASVLDSDSGKILLAAFKLVILNSMRALPHYLGAFIIAESVMISLDESIIYWLRGIAALIIIPFVYKIIFWIYNISYDFGVPAFIAVFSIVLVEYLNFSNISLLKKSFIVIPLLFGVQWMDVIPALSAYGFGRGDIST